Protein AF-A0A2A5B1I9-F1 (afdb_monomer)

Structure (mmCIF, N/CA/C/O backbone):
data_AF-A0A2A5B1I9-F1
#
_entry.id   AF-A0A2A5B1I9-F1
#
loop_
_atom_site.group_PDB
_atom_site.id
_atom_site.type_symbol
_atom_site.label_atom_id
_atom_site.label_alt_id
_atom_site.label_comp_id
_atom_site.label_asym_id
_atom_site.label_entity_id
_atom_site.label_seq_id
_atom_site.pdbx_PDB_ins_code
_atom_site.Cartn_x
_atom_site.Cartn_y
_atom_site.Cartn_z
_atom_site.occupancy
_atom_site.B_iso_or_equiv
_atom_site.auth_seq_id
_atom_site.auth_comp_id
_atom_site.auth_asym_id
_atom_site.auth_atom_id
_atom_site.pdbx_PDB_model_num
ATOM 1 N N . MET A 1 1 ? 32.051 -14.124 -44.747 1.00 55.25 1 MET A N 1
ATOM 2 C CA . MET A 1 1 ? 31.065 -13.116 -44.287 1.00 55.25 1 MET A CA 1
ATOM 3 C C . MET A 1 1 ? 29.812 -13.731 -43.650 1.00 55.25 1 MET A C 1
ATOM 5 O O . MET A 1 1 ? 29.457 -13.307 -42.563 1.00 55.25 1 MET A O 1
ATOM 9 N N . ARG A 1 2 ? 29.176 -14.764 -44.236 1.00 54.78 2 ARG A N 1
ATOM 10 C CA . ARG A 1 2 ? 27.992 -15.423 -43.625 1.00 54.78 2 ARG A CA 1
ATOM 11 C C . ARG A 1 2 ? 28.275 -16.226 -42.342 1.00 54.78 2 ARG A C 1
ATOM 13 O O . ARG A 1 2 ? 27.454 -16.227 -41.432 1.00 54.78 2 ARG A O 1
ATOM 20 N N . GLU A 1 3 ? 29.428 -16.887 -42.233 1.00 49.19 3 GLU A N 1
ATOM 21 C CA . GLU A 1 3 ? 29.790 -17.657 -41.026 1.00 49.19 3 GLU A CA 1
ATOM 22 C C . GLU A 1 3 ? 30.107 -16.777 -39.808 1.00 49.19 3 GLU A C 1
ATOM 24 O O . GLU A 1 3 ? 29.769 -17.137 -38.680 1.00 49.19 3 GLU A O 1
ATOM 29 N N . SER A 1 4 ? 30.715 -15.608 -40.027 1.00 53.75 4 SER A N 1
ATOM 30 C CA . SER A 1 4 ? 31.042 -14.655 -38.962 1.00 53.75 4 SER A CA 1
ATOM 31 C C . SER A 1 4 ? 29.785 -14.019 -38.362 1.00 53.75 4 SER A C 1
ATOM 33 O O . SER A 1 4 ? 29.688 -13.913 -37.143 1.00 53.75 4 SER A O 1
ATOM 35 N N . GLU A 1 5 ? 28.781 -13.689 -39.181 1.00 48.94 5 GLU A N 1
ATOM 36 C CA . GLU A 1 5 ? 27.476 -13.215 -38.690 1.00 48.94 5 GLU A CA 1
ATOM 37 C C . GLU A 1 5 ? 26.714 -14.296 -37.914 1.00 48.94 5 GLU A C 1
ATOM 39 O O . GLU A 1 5 ? 26.104 -14.014 -36.881 1.00 48.94 5 GLU A O 1
ATOM 44 N N . MET A 1 6 ? 26.759 -15.550 -38.376 1.00 49.41 6 MET A N 1
ATOM 45 C CA . MET A 1 6 ? 26.062 -16.657 -37.717 1.00 49.41 6 MET A CA 1
ATOM 46 C C . MET A 1 6 ? 26.686 -17.008 -36.356 1.00 49.41 6 MET A C 1
ATOM 48 O O . MET A 1 6 ? 25.960 -17.288 -35.400 1.00 49.41 6 MET A O 1
ATOM 52 N N . ARG A 1 7 ? 28.021 -16.945 -36.237 1.00 54.50 7 ARG A N 1
ATOM 53 C CA . ARG A 1 7 ? 28.730 -17.108 -34.955 1.00 54.50 7 ARG A CA 1
ATOM 54 C C . ARG A 1 7 ? 28.445 -15.958 -33.991 1.00 54.50 7 ARG A C 1
ATOM 56 O O . ARG A 1 7 ? 28.218 -16.216 -32.814 1.00 54.50 7 ARG A O 1
ATOM 63 N N . MET A 1 8 ? 28.385 -14.720 -34.485 1.00 50.00 8 MET A N 1
ATOM 64 C CA . MET A 1 8 ? 28.084 -13.545 -33.663 1.00 50.00 8 MET A CA 1
ATOM 65 C C . MET A 1 8 ? 26.658 -13.606 -33.091 1.00 50.00 8 MET A C 1
ATOM 67 O O . MET A 1 8 ? 26.477 -13.413 -31.894 1.00 50.00 8 MET A O 1
ATOM 71 N N . LYS A 1 9 ? 25.656 -14.001 -33.891 1.00 48.16 9 LYS A N 1
ATOM 72 C CA . LYS A 1 9 ? 24.271 -14.198 -33.414 1.00 48.16 9 LYS A CA 1
ATOM 73 C C . LYS A 1 9 ? 24.147 -15.306 -32.360 1.00 48.16 9 LYS A C 1
ATOM 75 O O . LYS A 1 9 ? 23.408 -15.140 -31.395 1.00 48.16 9 LYS A O 1
ATOM 80 N N . LYS A 1 10 ? 24.887 -16.414 -32.505 1.00 52.62 10 LYS A N 1
ATOM 81 C CA . LYS A 1 10 ? 24.927 -17.489 -31.494 1.00 52.62 10 LYS A CA 1
ATOM 82 C C . LYS A 1 10 ? 25.600 -17.038 -30.196 1.00 52.62 10 LYS A C 1
ATOM 84 O O . LYS A 1 10 ? 25.086 -17.341 -29.127 1.00 52.62 10 LYS A O 1
ATOM 89 N N . LEU A 1 11 ? 26.701 -16.289 -30.282 1.00 54.50 11 LEU A N 1
ATOM 90 C CA . LEU A 1 11 ? 27.389 -15.721 -29.118 1.00 54.50 11 LEU A CA 1
ATOM 91 C C . LEU A 1 11 ? 26.516 -14.704 -28.372 1.00 54.50 11 LEU A C 1
ATOM 93 O O . LEU A 1 11 ? 26.417 -14.788 -27.154 1.00 54.50 11 LEU A O 1
ATOM 97 N N . PHE A 1 12 ? 25.822 -13.814 -29.088 1.00 56.09 12 PHE A N 1
ATOM 98 C CA . PHE A 1 12 ? 24.845 -12.900 -28.485 1.00 56.09 12 PHE A CA 1
ATOM 99 C C . PHE A 1 12 ? 23.670 -13.644 -27.842 1.00 56.09 12 PHE A C 1
ATOM 101 O O . PHE A 1 12 ? 23.262 -13.290 -26.741 1.00 56.09 12 PHE A O 1
ATOM 108 N N . GLY A 1 13 ? 23.160 -14.700 -28.486 1.00 49.38 13 GLY A N 1
ATOM 109 C CA . GLY A 1 13 ? 22.107 -15.543 -27.917 1.00 49.38 13 GLY A CA 1
ATOM 110 C C . GLY A 1 13 ? 22.536 -16.237 -26.622 1.00 49.38 13 GLY A C 1
ATOM 111 O O . GLY A 1 13 ? 21.791 -16.229 -25.649 1.00 49.38 13 GLY A O 1
ATOM 112 N N . ILE A 1 14 ? 23.756 -16.780 -26.577 1.00 56.66 14 ILE A N 1
ATOM 113 C CA . ILE A 1 14 ? 24.313 -17.423 -25.377 1.00 56.66 14 ILE A CA 1
ATOM 114 C C . ILE A 1 14 ? 24.568 -16.390 -24.271 1.00 56.66 14 ILE A C 1
ATOM 116 O O . ILE A 1 14 ? 24.223 -16.644 -23.122 1.00 56.66 14 ILE A O 1
ATOM 120 N N . LEU A 1 15 ? 25.095 -15.207 -24.606 1.00 52.28 15 LEU A N 1
ATOM 121 C CA . LEU A 1 15 ? 25.325 -14.132 -23.638 1.00 52.28 15 LEU A CA 1
ATOM 122 C C . LEU A 1 15 ? 24.008 -13.633 -23.020 1.00 52.28 15 LEU A C 1
ATOM 124 O O . LEU A 1 15 ? 23.934 -13.482 -21.803 1.00 52.28 15 LEU A O 1
ATOM 128 N N . LEU A 1 16 ? 22.953 -13.445 -23.826 1.00 52.59 16 LEU A N 1
ATOM 129 C CA . LEU A 1 16 ? 21.620 -13.094 -23.322 1.00 52.59 16 LEU A CA 1
ATOM 130 C C . LEU A 1 16 ? 21.066 -14.182 -22.392 1.00 52.59 16 LEU A C 1
ATOM 132 O O . LEU A 1 16 ? 20.582 -13.864 -21.310 1.00 52.59 16 LEU A O 1
ATOM 136 N N . ILE A 1 17 ? 21.176 -15.459 -22.771 1.00 52.34 17 ILE A N 1
ATOM 137 C CA . ILE A 1 17 ? 20.730 -16.584 -21.933 1.00 52.34 17 ILE A CA 1
ATOM 138 C C . ILE A 1 17 ? 21.492 -16.605 -20.599 1.00 52.34 17 ILE A C 1
ATOM 140 O O . ILE A 1 17 ? 20.877 -16.811 -19.555 1.00 52.34 17 ILE A O 1
ATOM 144 N N . CYS A 1 18 ? 22.799 -16.325 -20.600 1.00 52.59 18 CYS A N 1
ATOM 145 C CA . CYS A 1 18 ? 23.602 -16.258 -19.380 1.00 52.59 18 CYS A CA 1
ATOM 146 C C . CYS A 1 18 ? 23.201 -15.087 -18.462 1.00 52.59 18 CYS A C 1
ATOM 148 O O . CYS A 1 18 ? 23.097 -15.285 -17.252 1.00 52.59 18 CYS A O 1
ATOM 150 N N . ILE A 1 19 ? 22.918 -13.900 -19.012 1.00 52.75 19 ILE A N 1
ATOM 151 C CA . ILE A 1 19 ? 22.505 -12.720 -18.227 1.00 52.75 19 ILE A CA 1
ATOM 152 C C . ILE A 1 19 ? 21.103 -12.913 -17.628 1.00 52.75 19 ILE A C 1
ATOM 154 O O . ILE A 1 19 ? 20.885 -12.599 -16.462 1.00 52.75 19 ILE A O 1
ATOM 158 N N . PHE A 1 20 ? 20.163 -13.499 -18.376 1.00 47.72 20 PHE A N 1
ATOM 159 C CA . PHE A 1 20 ? 18.841 -13.826 -17.830 1.00 47.72 20 PHE A CA 1
ATOM 160 C C . PHE A 1 20 ? 18.898 -14.978 -16.815 1.00 47.72 20 PHE A C 1
ATOM 162 O O . PHE A 1 20 ? 18.150 -14.973 -15.839 1.00 47.72 20 PHE A O 1
ATOM 169 N N . SER A 1 21 ? 19.806 -15.944 -16.986 1.00 49.72 21 SER A N 1
ATOM 170 C CA . SER A 1 21 ? 19.931 -17.078 -16.060 1.00 49.72 21 SER A CA 1
ATOM 171 C C . SER A 1 21 ? 20.433 -16.689 -14.665 1.00 49.72 21 SER A C 1
ATOM 173 O O . SER A 1 21 ? 20.005 -17.297 -13.687 1.00 49.72 21 SER A O 1
ATOM 175 N N . SER A 1 22 ? 21.282 -15.663 -14.537 1.00 51.50 22 SER A N 1
ATOM 176 C CA . SER A 1 22 ? 21.793 -15.212 -13.233 1.00 51.50 22 SER A CA 1
ATOM 177 C C . SER A 1 22 ? 20.746 -14.445 -12.416 1.00 51.50 22 SER A C 1
ATOM 179 O O . SER A 1 22 ? 20.682 -14.603 -11.195 1.00 51.50 22 SER A O 1
ATOM 181 N N . LEU A 1 23 ? 19.880 -13.675 -13.083 1.00 50.00 23 LEU A N 1
ATOM 182 C CA . LEU A 1 23 ? 18.723 -13.019 -12.462 1.00 50.00 23 LEU A CA 1
ATOM 183 C C . LEU A 1 23 ? 17.719 -14.049 -11.931 1.00 50.00 23 LEU A C 1
ATOM 185 O O . LEU A 1 23 ? 17.302 -13.966 -10.778 1.00 50.00 23 LEU A O 1
ATOM 189 N N . VAL A 1 24 ? 17.401 -15.074 -12.730 1.00 56.12 24 VAL A N 1
ATOM 190 C CA . VAL A 1 24 ? 16.499 -16.165 -12.320 1.00 56.12 24 VAL A CA 1
ATOM 191 C C . VAL A 1 24 ? 17.094 -16.985 -11.167 1.00 56.12 24 VAL A C 1
ATOM 193 O O . VAL A 1 24 ? 16.371 -17.361 -10.252 1.00 56.12 24 VAL A O 1
ATOM 196 N N . ALA A 1 25 ? 18.406 -17.245 -11.178 1.00 55.97 25 ALA A N 1
ATOM 197 C CA . ALA A 1 25 ? 19.067 -18.107 -10.193 1.00 55.97 25 ALA A CA 1
ATOM 198 C C . ALA A 1 25 ? 19.145 -17.517 -8.771 1.00 55.97 25 ALA A C 1
ATOM 200 O O . ALA A 1 25 ? 19.475 -18.242 -7.836 1.00 55.97 25 ALA A O 1
ATOM 201 N N . SER A 1 26 ? 18.869 -16.220 -8.599 1.00 59.41 26 SER A N 1
ATOM 202 C CA . SER A 1 26 ? 18.941 -15.527 -7.302 1.00 59.41 26 SER A CA 1
ATOM 203 C C . SER A 1 26 ? 17.599 -14.968 -6.814 1.00 59.41 26 SER A C 1
ATOM 205 O O . SER A 1 26 ? 17.563 -14.300 -5.776 1.00 59.41 26 SER A O 1
ATOM 207 N N . ALA A 1 27 ? 16.521 -15.240 -7.554 1.00 68.44 27 ALA A N 1
ATOM 208 C CA . ALA A 1 27 ? 15.165 -14.825 -7.231 1.00 68.44 27 ALA A CA 1
ATOM 209 C C . ALA A 1 27 ? 14.438 -15.913 -6.434 1.00 68.44 27 ALA A C 1
ATOM 211 O O . ALA A 1 27 ? 14.448 -17.082 -6.813 1.00 68.44 27 ALA A O 1
ATOM 212 N N . ASP A 1 28 ? 13.742 -15.511 -5.374 1.00 78.38 28 ASP A N 1
ATOM 213 C CA . ASP A 1 28 ? 12.910 -16.420 -4.583 1.00 78.38 28 ASP A CA 1
ATOM 214 C C . ASP A 1 28 ? 11.557 -16.668 -5.265 1.00 78.38 28 ASP A C 1
ATOM 216 O O . ASP A 1 28 ? 10.923 -17.703 -5.067 1.00 78.38 28 ASP A O 1
ATOM 220 N N . SER A 1 29 ? 11.088 -15.715 -6.079 1.00 83.88 29 SER A N 1
ATOM 221 C CA . SER A 1 29 ? 9.849 -15.853 -6.848 1.00 83.88 29 SER A CA 1
ATOM 222 C C . SER A 1 29 ? 9.780 -14.910 -8.055 1.00 83.88 29 SER A C 1
ATOM 224 O O . SER A 1 29 ? 10.609 -14.015 -8.231 1.00 83.88 29 SER A O 1
ATOM 226 N N . ILE A 1 30 ? 8.758 -15.109 -8.894 1.00 80.25 30 ILE A N 1
ATOM 227 C CA . ILE A 1 30 ? 8.428 -14.234 -10.025 1.00 80.25 30 ILE A CA 1
ATOM 228 C C . ILE A 1 30 ? 7.015 -13.684 -9.828 1.00 80.25 30 ILE A C 1
ATOM 230 O O . ILE A 1 30 ? 6.041 -14.447 -9.792 1.00 80.25 30 ILE A O 1
ATOM 234 N N . SER A 1 31 ? 6.882 -12.357 -9.787 1.00 79.25 31 SER A N 1
ATOM 235 C CA . SER A 1 31 ? 5.576 -11.695 -9.801 1.00 79.25 31 SER A CA 1
ATOM 236 C C . SER A 1 31 ? 5.417 -10.809 -11.028 1.00 79.25 31 SER A C 1
ATOM 238 O O . SER A 1 31 ? 6.118 -9.819 -11.207 1.00 79.25 31 SER A O 1
ATOM 240 N N . GLY A 1 32 ? 4.477 -11.162 -11.907 1.00 79.44 32 GLY A N 1
ATOM 241 C CA . GLY A 1 32 ? 4.265 -10.431 -13.153 1.00 79.44 32 GLY A CA 1
ATOM 242 C C . GLY A 1 32 ? 5.515 -10.476 -14.028 1.00 79.44 32 GLY A C 1
ATOM 243 O O . GLY A 1 32 ? 5.847 -11.536 -14.549 1.00 79.44 32 GLY A O 1
ATOM 244 N N . ARG A 1 33 ? 6.180 -9.326 -14.182 1.00 79.50 33 ARG A N 1
ATOM 245 C CA . ARG A 1 33 ? 7.431 -9.181 -14.945 1.00 79.50 33 ARG A CA 1
ATOM 246 C C . ARG A 1 33 ? 8.675 -9.020 -14.060 1.00 79.50 33 ARG A C 1
ATOM 248 O O . ARG A 1 33 ? 9.744 -8.749 -14.577 1.00 79.50 33 ARG A O 1
ATOM 255 N N . PHE A 1 34 ? 8.546 -9.170 -12.743 1.00 84.38 34 PHE A N 1
ATOM 256 C CA . PHE A 1 34 ? 9.638 -8.968 -11.793 1.00 84.38 34 PHE A CA 1
ATOM 257 C C . PHE A 1 34 ? 10.232 -10.284 -11.315 1.00 84.38 34 PHE A C 1
ATOM 259 O O . PHE A 1 34 ? 9.489 -11.212 -10.980 1.00 84.38 34 PHE A O 1
ATOM 266 N N . PHE A 1 35 ? 11.549 -10.297 -11.153 1.00 88.38 35 PHE A N 1
ATOM 267 C CA . PHE A 1 35 ? 12.214 -11.217 -10.241 1.00 88.38 35 PHE A CA 1
ATOM 268 C C . PHE A 1 35 ? 12.188 -10.615 -8.837 1.00 88.38 35 PHE A C 1
ATOM 270 O O . PHE A 1 35 ? 12.512 -9.439 -8.654 1.00 88.38 35 PHE A O 1
ATOM 277 N N . VAL A 1 36 ? 11.772 -11.410 -7.854 1.00 91.06 36 VAL A N 1
ATOM 278 C CA . VAL A 1 36 ? 11.580 -10.968 -6.472 1.00 91.06 36 VAL A CA 1
ATOM 279 C C . VAL A 1 36 ? 12.515 -11.750 -5.568 1.00 91.06 36 VAL A C 1
ATOM 281 O O . VAL A 1 36 ? 12.479 -12.981 -5.555 1.00 91.06 36 VAL A O 1
ATOM 284 N N . LYS A 1 37 ? 13.310 -11.030 -4.781 1.00 93.38 37 LYS A N 1
ATOM 285 C CA . LYS A 1 37 ? 14.150 -11.586 -3.723 1.00 93.38 37 LYS A CA 1
ATOM 286 C C . LYS A 1 37 ? 13.667 -11.084 -2.368 1.00 93.38 37 LYS A C 1
ATOM 288 O O . LYS A 1 37 ? 13.549 -9.881 -2.160 1.00 93.38 37 LYS A O 1
ATOM 293 N N . GLY A 1 38 ? 13.375 -11.996 -1.456 1.00 93.38 38 GLY A N 1
ATOM 294 C CA . GLY A 1 38 ? 12.968 -11.687 -0.098 1.00 93.38 38 GLY A CA 1
ATOM 295 C C . GLY A 1 38 ? 14.135 -11.154 0.724 1.00 93.38 38 GLY A C 1
ATOM 296 O O . GLY A 1 38 ? 15.258 -11.660 0.680 1.00 93.38 38 GLY A O 1
ATOM 297 N N . LYS A 1 39 ? 13.856 -10.110 1.496 1.00 95.06 39 LYS A N 1
ATOM 298 C CA . LYS A 1 39 ? 14.759 -9.527 2.486 1.00 95.06 39 LYS A CA 1
ATOM 299 C C . LYS A 1 39 ? 14.035 -9.373 3.810 1.00 95.06 39 LYS A C 1
ATOM 301 O O . LYS A 1 39 ? 12.806 -9.373 3.863 1.00 95.06 39 LYS A O 1
ATOM 306 N N . SER A 1 40 ? 14.811 -9.198 4.867 1.00 93.31 40 SER A N 1
ATOM 307 C CA . SER A 1 40 ? 14.315 -8.867 6.194 1.00 93.31 40 SER A CA 1
ATOM 308 C C . SER A 1 40 ? 15.137 -7.737 6.799 1.00 93.31 40 SER A C 1
ATOM 310 O O . SER A 1 40 ? 16.331 -7.615 6.523 1.00 93.31 40 SER A O 1
ATOM 312 N N . LEU A 1 41 ? 14.492 -6.911 7.614 1.00 91.31 41 LEU A N 1
ATOM 313 C CA . LEU A 1 41 ? 15.133 -5.897 8.438 1.00 91.31 41 LEU A CA 1
ATOM 314 C C . LEU A 1 41 ? 14.565 -5.999 9.852 1.00 91.31 41 LEU A C 1
ATOM 316 O O . LEU A 1 41 ? 13.347 -5.945 10.039 1.00 91.31 41 LEU A O 1
ATOM 320 N N . ASP A 1 42 ? 15.448 -6.141 10.832 1.00 89.12 42 ASP A N 1
ATOM 321 C CA . ASP A 1 42 ? 15.074 -6.023 12.236 1.00 89.12 42 ASP A CA 1
ATOM 322 C C . ASP A 1 42 ? 14.962 -4.545 12.597 1.00 89.12 42 ASP A C 1
ATOM 324 O O . ASP A 1 42 ? 15.808 -3.729 12.223 1.00 89.12 42 ASP A O 1
ATOM 328 N N . PHE A 1 43 ? 13.916 -4.189 13.332 1.00 83.50 43 PHE A N 1
ATOM 329 C CA . PHE A 1 43 ? 13.730 -2.844 13.849 1.00 83.50 43 PHE A CA 1
ATOM 330 C C . PHE A 1 43 ? 13.687 -2.868 15.373 1.00 83.50 43 PHE A C 1
ATOM 332 O O . PHE A 1 43 ? 13.073 -3.744 15.977 1.00 83.50 43 PHE A O 1
ATOM 339 N N . ASP A 1 44 ? 14.306 -1.860 15.982 1.00 81.88 44 ASP A N 1
ATOM 340 C CA . ASP A 1 44 ? 14.123 -1.479 17.382 1.00 81.88 44 ASP A CA 1
ATOM 341 C C . ASP A 1 44 ? 13.815 0.023 17.407 1.00 81.88 44 ASP A C 1
ATOM 343 O O . ASP A 1 44 ? 14.629 0.866 17.014 1.00 81.88 44 ASP A O 1
ATOM 347 N N . ARG A 1 45 ? 12.578 0.370 17.761 1.00 75.44 45 ARG A N 1
ATOM 348 C CA . ARG A 1 45 ? 12.029 1.721 17.640 1.00 75.44 45 ARG A CA 1
ATOM 349 C C . ARG A 1 45 ? 11.350 2.131 18.936 1.00 75.44 45 ARG A C 1
ATOM 351 O O . ARG A 1 45 ? 10.583 1.381 19.527 1.00 75.44 45 ARG A O 1
ATOM 358 N N . SER A 1 46 ? 11.597 3.364 19.361 1.00 70.50 46 SER A N 1
ATOM 359 C CA . SER A 1 46 ? 10.929 3.967 20.516 1.00 70.50 46 SER A CA 1
ATOM 360 C C . SER A 1 46 ? 9.922 5.008 20.047 1.00 70.50 46 SER A C 1
ATOM 362 O O . SER A 1 46 ? 10.305 6.040 19.496 1.00 70.50 46 SER A O 1
ATOM 364 N N . PHE A 1 47 ? 8.637 4.761 20.289 1.00 67.25 47 PHE A N 1
ATOM 365 C CA . PHE A 1 47 ? 7.566 5.681 19.921 1.00 67.25 47 PHE A CA 1
ATOM 366 C C . PHE A 1 47 ? 7.034 6.394 21.156 1.00 67.25 47 PHE A C 1
ATOM 368 O O . PHE A 1 47 ? 6.775 5.780 22.190 1.00 67.25 47 PHE A O 1
ATOM 375 N N . HIS A 1 48 ? 6.861 7.708 21.053 1.00 59.53 48 HIS A N 1
ATOM 376 C CA . HIS A 1 48 ? 6.287 8.500 22.131 1.00 59.53 48 HIS A CA 1
ATOM 377 C C . HIS A 1 48 ? 4.766 8.535 21.954 1.00 59.53 48 HIS A C 1
ATOM 379 O O . HIS A 1 48 ? 4.300 9.064 20.943 1.00 59.53 48 HIS A O 1
ATOM 385 N N . PRO A 1 49 ? 3.972 7.994 22.894 1.00 53.22 49 PRO A N 1
ATOM 386 C CA . PRO A 1 49 ? 2.525 8.087 22.794 1.00 53.22 49 PRO A CA 1
ATOM 387 C C . PRO A 1 49 ? 2.103 9.556 22.915 1.00 53.22 49 PRO A C 1
ATOM 389 O O . PRO A 1 49 ? 2.301 10.188 23.955 1.00 53.22 49 PRO A O 1
ATOM 392 N N . ILE A 1 50 ? 1.495 10.094 21.858 1.00 49.69 50 ILE A N 1
ATOM 393 C CA . ILE A 1 50 ? 0.775 11.366 21.917 1.00 49.69 50 ILE A CA 1
ATOM 394 C C . ILE A 1 50 ? -0.625 11.039 22.442 1.00 49.69 50 ILE A C 1
ATOM 396 O O . ILE A 1 50 ? -1.428 10.413 21.750 1.00 49.69 50 ILE A O 1
ATOM 400 N N . LYS A 1 51 ? -0.929 11.410 23.691 1.00 44.84 51 LYS A N 1
ATOM 401 C CA . LYS A 1 51 ? -2.308 11.348 24.192 1.00 44.84 51 LYS A CA 1
ATOM 402 C C . LYS A 1 51 ? -3.102 12.477 23.536 1.00 44.84 51 LYS A C 1
ATOM 404 O O . LYS A 1 51 ? -2.750 13.644 23.696 1.00 44.84 51 LYS A O 1
ATOM 409 N N . ALA A 1 52 ? -4.181 12.140 22.829 1.00 39.59 52 ALA A N 1
ATOM 410 C CA . ALA A 1 52 ? -5.121 13.135 22.320 1.00 39.59 52 ALA A CA 1
ATOM 411 C C . ALA A 1 52 ? -5.584 14.042 23.479 1.00 39.59 52 ALA A C 1
ATOM 413 O O . ALA A 1 52 ? -6.121 13.553 24.471 1.00 39.59 52 ALA A O 1
ATOM 414 N N . GLY A 1 53 ? -5.308 15.346 23.380 1.00 42.12 53 GLY A N 1
ATOM 415 C CA . GLY A 1 53 ? -5.700 16.345 24.382 1.00 42.12 53 GLY A CA 1
ATOM 416 C C . GLY A 1 53 ? -4.756 16.530 25.580 1.00 42.12 53 GLY A C 1
ATOM 417 O O . GLY A 1 53 ? -5.108 17.265 26.497 1.00 42.12 53 GLY A O 1
ATOM 418 N N . SER A 1 54 ? -3.565 15.915 25.608 1.00 39.72 54 SER A N 1
ATOM 419 C CA . SER A 1 54 ? -2.601 16.114 26.701 1.00 39.72 54 SER A CA 1
ATOM 420 C C . SER A 1 54 ? -1.171 16.301 26.190 1.00 39.72 54 SER A C 1
ATOM 422 O O . SER A 1 54 ? -0.584 15.389 25.617 1.00 39.72 54 SER A O 1
ATOM 424 N N . TYR A 1 55 ? -0.569 17.455 26.494 1.00 46.69 55 TYR A N 1
ATOM 425 C CA . TYR A 1 55 ? 0.858 17.749 26.280 1.00 46.69 55 TYR A CA 1
ATOM 426 C C . TYR A 1 55 ? 1.793 16.997 27.251 1.00 46.69 55 TYR A C 1
ATOM 428 O O . TYR A 1 55 ? 2.947 17.380 27.434 1.00 46.69 55 TYR A O 1
ATOM 436 N N . THR A 1 56 ? 1.324 15.929 27.903 1.00 44.72 56 THR A N 1
ATOM 437 C CA . THR A 1 56 ? 2.195 15.082 28.723 1.00 44.72 56 THR A CA 1
ATOM 438 C C . THR A 1 56 ? 2.801 13.988 27.847 1.00 44.72 56 THR A C 1
ATOM 440 O O . THR A 1 56 ? 2.104 13.096 27.363 1.00 44.72 56 THR A O 1
ATOM 443 N N . LYS A 1 57 ? 4.120 14.065 27.617 1.00 51.50 57 LYS A N 1
ATOM 444 C CA . LYS A 1 57 ? 4.890 12.983 26.986 1.00 51.50 57 LYS A CA 1
ATOM 445 C C . LYS A 1 57 ? 4.759 11.734 27.862 1.00 51.50 57 LYS A C 1
ATOM 447 O O . LYS A 1 57 ? 5.305 11.698 28.963 1.00 51.50 57 LYS A O 1
ATOM 452 N N . GLY A 1 58 ? 4.015 10.729 27.403 1.00 58.47 58 GLY A N 1
ATOM 453 C CA . GLY A 1 58 ? 4.018 9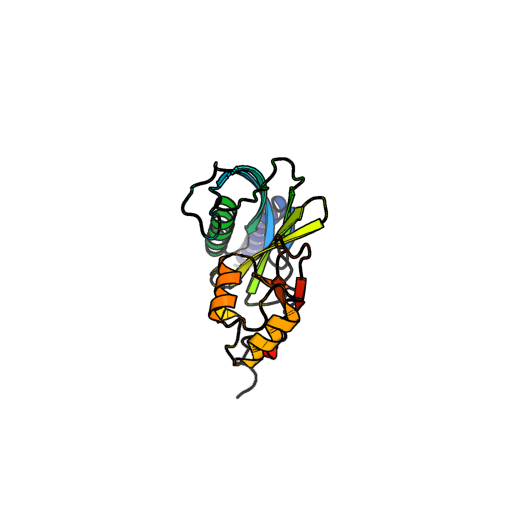.418 28.051 1.00 58.47 58 GLY A CA 1
ATOM 454 C C . GLY A 1 58 ? 5.382 8.736 27.902 1.00 58.47 58 GLY A C 1
ATOM 455 O O . GLY A 1 58 ? 6.190 9.125 27.055 1.00 58.47 58 GLY A O 1
ATOM 456 N N . LYS A 1 59 ? 5.642 7.712 28.725 1.00 61.28 59 LYS A N 1
ATOM 457 C CA . LYS A 1 59 ? 6.850 6.882 28.608 1.00 61.28 59 LYS A CA 1
ATOM 458 C C . LYS A 1 59 ? 6.919 6.305 27.182 1.00 61.28 59 LYS A C 1
ATOM 460 O O . LYS A 1 59 ? 5.897 5.797 26.717 1.00 61.28 59 LYS A O 1
ATOM 465 N N . PRO A 1 60 ? 8.064 6.403 26.482 1.00 63.81 60 PRO A N 1
ATOM 466 C CA . PRO A 1 60 ? 8.191 5.847 25.145 1.00 63.81 60 PRO A CA 1
ATOM 467 C C . PRO A 1 60 ? 7.968 4.335 25.182 1.00 63.81 60 PRO A C 1
ATOM 469 O O . PRO A 1 60 ? 8.541 3.634 26.018 1.00 63.81 60 PRO A O 1
ATOM 472 N N . THR A 1 61 ? 7.131 3.850 24.273 1.00 67.19 61 THR A N 1
ATOM 473 C CA . THR A 1 61 ? 6.932 2.424 24.033 1.00 67.19 61 THR A CA 1
ATOM 474 C C . THR A 1 61 ? 8.073 1.947 23.145 1.00 67.19 61 THR A C 1
ATOM 476 O O . THR A 1 61 ? 8.256 2.476 22.046 1.00 67.19 61 THR A O 1
ATOM 479 N N . LYS A 1 62 ? 8.865 0.988 23.634 1.00 70.38 62 LYS A N 1
ATOM 480 C CA . LYS A 1 62 ? 9.893 0.315 22.834 1.00 70.38 62 LYS A CA 1
ATOM 481 C C . LYS A 1 62 ? 9.246 -0.804 22.029 1.00 70.38 62 LYS A C 1
ATOM 483 O O . LYS A 1 62 ? 8.465 -1.578 22.572 1.00 70.38 62 LYS A O 1
ATOM 488 N N . CYS A 1 63 ? 9.572 -0.876 20.750 1.00 74.56 63 CYS A N 1
ATOM 489 C CA . CYS A 1 63 ? 8.957 -1.776 19.790 1.00 74.56 63 CYS A CA 1
ATOM 490 C C . CYS A 1 63 ? 10.072 -2.453 19.016 1.00 74.56 63 CYS A C 1
ATOM 492 O O . CYS A 1 63 ? 10.870 -1.775 18.373 1.00 74.56 63 CYS A O 1
ATOM 494 N N . HIS A 1 64 ? 10.112 -3.775 19.086 1.00 78.69 64 HIS A N 1
ATOM 495 C CA . HIS A 1 64 ? 11.058 -4.588 18.345 1.00 78.69 64 HIS A CA 1
ATOM 496 C C . HIS A 1 64 ? 10.300 -5.557 17.442 1.00 78.69 64 HIS A C 1
ATOM 498 O O . HIS A 1 64 ? 9.174 -5.951 17.750 1.00 78.69 64 HIS A O 1
ATOM 504 N N . GLY A 1 65 ? 10.907 -5.935 16.329 1.00 82.81 65 GLY A N 1
ATOM 505 C CA . GLY A 1 65 ? 10.348 -6.927 15.424 1.00 82.81 65 GLY A CA 1
ATOM 506 C C . GLY A 1 65 ? 11.145 -7.022 14.137 1.00 82.81 65 GLY A C 1
ATOM 507 O O . GLY A 1 65 ? 12.143 -6.328 13.957 1.00 82.81 65 GLY A O 1
ATOM 508 N N . THR A 1 66 ? 10.666 -7.864 13.232 1.00 87.25 66 THR A N 1
ATOM 509 C CA . THR A 1 66 ? 11.262 -8.050 11.912 1.00 87.25 66 THR A CA 1
ATOM 510 C C . THR A 1 66 ? 10.220 -7.729 10.856 1.00 87.25 66 THR A C 1
ATOM 512 O O . THR A 1 66 ? 9.094 -8.229 10.899 1.00 87.25 66 THR A O 1
ATOM 515 N N . ILE A 1 67 ? 10.595 -6.900 9.889 1.00 90.56 67 ILE A N 1
ATOM 516 C CA . ILE A 1 67 ? 9.815 -6.668 8.678 1.00 90.56 67 ILE A CA 1
ATOM 517 C C . ILE A 1 67 ? 10.478 -7.406 7.522 1.00 90.56 67 ILE A C 1
ATOM 519 O O . ILE A 1 67 ? 11.677 -7.276 7.286 1.00 90.56 67 ILE A O 1
ATOM 523 N N . VAL A 1 68 ? 9.682 -8.170 6.780 1.00 93.44 68 VAL A N 1
ATOM 524 C CA . VAL A 1 68 ? 10.093 -8.744 5.497 1.00 93.44 68 VAL A CA 1
ATOM 525 C C . VAL A 1 68 ? 9.663 -7.831 4.354 1.00 93.44 68 VAL A C 1
ATOM 527 O O . VAL A 1 68 ? 8.617 -7.187 4.426 1.00 93.44 68 VAL A O 1
ATOM 530 N N . TYR A 1 69 ? 10.457 -7.767 3.291 1.00 95.69 69 TYR A N 1
ATOM 531 C CA . TYR A 1 69 ? 10.176 -6.920 2.133 1.00 95.69 69 TYR A CA 1
ATOM 532 C C . TYR A 1 69 ? 10.801 -7.478 0.847 1.00 95.69 69 TYR A C 1
ATOM 534 O O . TYR A 1 69 ? 11.765 -8.244 0.920 1.00 95.69 69 TYR A O 1
ATOM 542 N N . PRO A 1 70 ? 10.273 -7.106 -0.333 1.00 96.25 70 PRO A N 1
ATOM 543 C CA . PRO A 1 70 ? 10.843 -7.526 -1.602 1.00 96.25 70 PRO A CA 1
ATOM 544 C C . PRO A 1 70 ? 11.957 -6.585 -2.071 1.00 96.25 70 PRO A C 1
ATOM 546 O O . PRO A 1 70 ? 11.800 -5.367 -2.080 1.00 96.25 70 PRO A O 1
ATOM 549 N N . GLU A 1 71 ? 13.044 -7.163 -2.566 1.00 96.00 71 GLU A N 1
ATOM 550 C CA . GLU A 1 71 ? 13.962 -6.528 -3.508 1.00 96.00 71 GLU A CA 1
ATOM 551 C C . GLU A 1 71 ? 13.557 -6.961 -4.927 1.00 96.00 71 GLU A C 1
ATOM 553 O O . GLU A 1 71 ? 13.483 -8.156 -5.232 1.00 96.00 71 GLU A O 1
ATOM 558 N N . LEU A 1 72 ? 13.238 -5.991 -5.784 1.00 93.88 72 LEU A N 1
ATOM 559 C CA . LEU A 1 72 ? 12.741 -6.218 -7.140 1.00 93.88 72 LEU A CA 1
ATOM 560 C C . LEU A 1 72 ? 13.862 -6.058 -8.167 1.00 93.88 72 LEU A C 1
ATOM 562 O O . LEU A 1 72 ? 14.687 -5.155 -8.063 1.00 93.88 72 LEU A O 1
ATOM 566 N N . SER A 1 73 ? 13.866 -6.885 -9.207 1.00 90.19 73 SER A N 1
ATOM 567 C CA . SER A 1 73 ? 14.789 -6.720 -10.335 1.00 90.19 73 SER A CA 1
ATOM 568 C C . SER A 1 73 ? 14.132 -7.018 -11.684 1.00 90.19 73 SER A C 1
ATOM 570 O O . SER A 1 73 ? 13.163 -7.779 -11.780 1.00 90.19 73 SER A O 1
ATOM 572 N N . HIS A 1 74 ? 14.660 -6.360 -12.717 1.00 85.75 74 HIS A N 1
ATOM 573 C CA . HIS A 1 74 ? 14.290 -6.458 -14.130 1.00 85.75 74 HIS A CA 1
ATOM 574 C C . HIS A 1 74 ? 15.468 -5.937 -14.978 1.00 85.75 74 HIS A C 1
ATOM 576 O O . HIS A 1 74 ? 16.419 -5.374 -14.440 1.00 85.75 74 HIS A O 1
ATOM 582 N N . ASP A 1 75 ? 15.368 -6.068 -16.299 1.00 82.94 75 ASP A N 1
ATOM 583 C CA . ASP A 1 75 ? 16.305 -5.560 -17.311 1.00 82.94 75 ASP A CA 1
ATOM 584 C C . ASP A 1 75 ? 16.745 -4.092 -17.126 1.00 82.94 75 ASP A C 1
ATOM 586 O O . ASP A 1 75 ? 17.884 -3.759 -17.448 1.00 82.94 75 ASP A O 1
ATOM 590 N N . ASP A 1 76 ? 15.886 -3.208 -16.598 1.00 85.31 76 ASP A N 1
ATOM 591 C CA . ASP A 1 76 ? 16.255 -1.815 -16.305 1.00 85.31 76 ASP A CA 1
ATOM 592 C C . ASP A 1 76 ? 16.797 -1.674 -14.874 1.00 85.31 76 ASP A C 1
ATOM 594 O O . ASP A 1 76 ? 16.075 -1.372 -13.923 1.00 85.31 76 ASP A O 1
ATOM 598 N N . ALA A 1 77 ? 18.100 -1.888 -14.703 1.00 85.12 77 ALA A N 1
ATOM 599 C CA . ALA A 1 77 ? 18.729 -1.827 -13.385 1.00 85.12 77 ALA A CA 1
ATOM 600 C C . ALA A 1 77 ? 18.600 -0.447 -12.699 1.00 85.12 77 ALA A C 1
ATOM 602 O O . ALA A 1 77 ? 18.498 -0.379 -11.472 1.00 85.12 77 ALA A O 1
ATOM 603 N N . GLY A 1 78 ? 18.587 0.652 -13.465 1.00 87.19 78 GLY A N 1
ATOM 604 C CA . GLY A 1 78 ? 18.539 2.014 -12.920 1.00 87.19 78 GLY A CA 1
ATOM 605 C C . GLY A 1 78 ? 17.168 2.362 -12.339 1.00 87.19 78 GLY A C 1
ATOM 606 O O . GLY A 1 78 ? 17.063 2.868 -11.215 1.00 87.19 78 GLY A O 1
ATOM 607 N N . LEU A 1 79 ? 16.111 2.018 -13.073 1.00 89.94 79 LEU A N 1
ATOM 608 C CA . LEU A 1 79 ? 14.730 2.134 -12.613 1.00 89.94 79 LEU A CA 1
ATOM 609 C C . LEU A 1 79 ? 14.508 1.330 -11.323 1.00 89.94 79 LEU A C 1
ATOM 611 O O . LEU A 1 79 ? 13.964 1.841 -10.341 1.00 89.94 79 LEU A O 1
ATOM 615 N N . PHE A 1 80 ? 14.981 0.084 -11.293 1.00 90.75 80 PHE A N 1
ATOM 616 C CA . PHE A 1 80 ? 14.757 -0.807 -10.157 1.00 90.75 80 PHE A CA 1
ATOM 617 C C . PHE A 1 80 ? 15.604 -0.461 -8.933 1.00 90.75 80 PHE A C 1
ATOM 619 O O . PHE A 1 80 ? 15.131 -0.634 -7.813 1.00 90.75 80 PHE A O 1
ATOM 626 N N . MET A 1 81 ? 16.783 0.144 -9.108 1.00 91.69 81 MET A N 1
ATOM 627 C CA . MET A 1 81 ? 17.496 0.790 -8.002 1.00 91.69 81 MET A CA 1
ATOM 628 C C . MET A 1 81 ? 16.647 1.878 -7.331 1.00 91.69 81 MET A C 1
ATOM 630 O O . MET A 1 81 ? 16.615 1.964 -6.104 1.00 91.69 81 MET A O 1
ATOM 634 N N . THR A 1 82 ? 15.942 2.696 -8.117 1.00 93.00 82 THR A N 1
ATOM 635 C CA . THR A 1 82 ? 15.073 3.760 -7.588 1.00 93.00 82 THR A CA 1
ATOM 636 C C . THR A 1 82 ? 13.872 3.182 -6.843 1.00 93.00 82 THR A C 1
ATOM 638 O O . THR A 1 82 ? 13.571 3.617 -5.732 1.00 93.00 82 THR A O 1
ATOM 641 N N . ILE A 1 83 ? 13.212 2.175 -7.420 1.00 95.69 83 ILE A N 1
ATOM 642 C CA . ILE A 1 83 ? 12.075 1.484 -6.793 1.00 95.69 83 ILE A CA 1
ATOM 643 C C . ILE A 1 83 ? 12.507 0.827 -5.476 1.00 95.69 83 ILE A C 1
ATOM 645 O O . ILE A 1 83 ? 11.881 1.059 -4.443 1.00 95.69 83 ILE A O 1
ATOM 649 N N . ASN A 1 84 ? 13.603 0.064 -5.487 1.00 96.81 84 ASN A N 1
ATOM 650 C CA . ASN A 1 84 ? 14.097 -0.631 -4.299 1.00 96.81 84 ASN A CA 1
ATOM 651 C C . ASN A 1 84 ? 14.534 0.331 -3.200 1.00 96.81 84 ASN A C 1
ATOM 653 O O . ASN A 1 84 ? 14.302 0.039 -2.032 1.00 96.81 84 ASN A O 1
ATOM 657 N N . ARG A 1 85 ? 15.103 1.495 -3.548 1.00 95.88 85 ARG A N 1
ATOM 658 C CA . ARG A 1 85 ? 15.393 2.540 -2.559 1.00 95.88 85 ARG A CA 1
ATOM 659 C C . ARG A 1 85 ? 14.118 3.004 -1.863 1.00 95.88 85 ARG A C 1
ATOM 661 O O . ARG A 1 85 ? 14.084 3.018 -0.646 1.00 95.88 85 ARG A O 1
ATOM 668 N N . LYS A 1 86 ? 13.046 3.291 -2.607 1.00 97.00 86 LYS A N 1
ATOM 669 C CA . LYS A 1 86 ? 11.766 3.723 -2.016 1.00 97.00 86 LYS A CA 1
ATOM 670 C C . LYS A 1 86 ? 11.109 2.638 -1.161 1.00 97.00 86 LYS A C 1
ATOM 672 O O . LYS A 1 86 ? 10.502 2.948 -0.140 1.00 97.00 86 LYS A O 1
ATOM 677 N N . ILE A 1 87 ? 11.233 1.371 -1.565 1.00 97.19 87 ILE A N 1
ATOM 678 C CA . ILE A 1 87 ? 10.813 0.231 -0.738 1.00 97.19 87 ILE A CA 1
ATOM 679 C C . ILE A 1 87 ? 11.624 0.208 0.561 1.00 97.19 87 ILE A C 1
ATOM 681 O O . ILE A 1 87 ? 11.043 0.115 1.637 1.00 97.19 87 ILE A O 1
ATOM 685 N N . TYR A 1 88 ? 12.947 0.326 0.468 1.00 95.75 88 TYR A N 1
ATOM 686 C CA . TYR A 1 88 ? 13.834 0.328 1.625 1.00 95.75 88 TYR A CA 1
ATOM 687 C C . TYR A 1 88 ? 13.555 1.512 2.565 1.00 95.75 88 TYR A C 1
ATOM 689 O O . TYR A 1 88 ? 13.396 1.292 3.760 1.00 95.75 88 TYR A O 1
ATOM 697 N N . ASP A 1 89 ? 13.366 2.725 2.040 1.00 94.38 89 ASP A N 1
ATOM 698 C CA . ASP A 1 89 ? 13.025 3.920 2.825 1.00 94.38 89 ASP A CA 1
ATOM 699 C C . ASP A 1 89 ? 11.725 3.713 3.629 1.00 94.38 89 ASP A C 1
ATOM 701 O O . ASP A 1 89 ? 11.644 4.062 4.809 1.00 94.38 89 ASP A 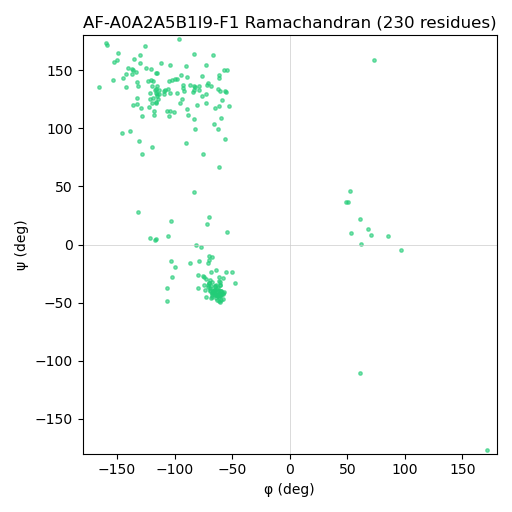O 1
ATOM 705 N N . PHE A 1 90 ? 10.703 3.095 3.018 1.00 92.56 90 PHE A N 1
ATOM 706 C CA . PHE A 1 90 ? 9.462 2.732 3.712 1.00 92.56 90 PHE A CA 1
ATOM 707 C C . PHE A 1 90 ? 9.699 1.697 4.821 1.00 92.56 90 PHE A C 1
ATOM 709 O O . PHE A 1 90 ? 9.142 1.813 5.915 1.00 92.56 90 PHE A O 1
ATOM 716 N N . VAL A 1 91 ? 10.519 0.685 4.538 1.00 92.19 91 VAL A N 1
ATOM 717 C CA . VAL A 1 91 ? 10.861 -0.390 5.475 1.00 92.19 91 VAL A CA 1
ATOM 718 C C . VAL A 1 91 ? 11.660 0.148 6.661 1.00 92.19 91 VAL A C 1
ATOM 720 O O . VAL A 1 91 ? 11.398 -0.252 7.793 1.00 92.19 91 VAL A O 1
ATOM 723 N N . GLU A 1 92 ? 12.576 1.094 6.445 1.00 89.62 92 GLU A N 1
ATOM 724 C CA . GLU A 1 92 ? 13.350 1.705 7.524 1.00 89.62 92 GLU A CA 1
ATOM 725 C C . GLU A 1 92 ? 12.450 2.432 8.518 1.00 89.62 92 GLU A C 1
ATOM 727 O O . GLU A 1 92 ? 12.630 2.293 9.728 1.00 89.62 92 GLU A O 1
ATOM 732 N N . ILE A 1 93 ? 11.452 3.180 8.047 1.00 85.25 93 ILE A N 1
ATOM 733 C CA . ILE A 1 93 ? 10.515 3.882 8.937 1.00 85.25 93 ILE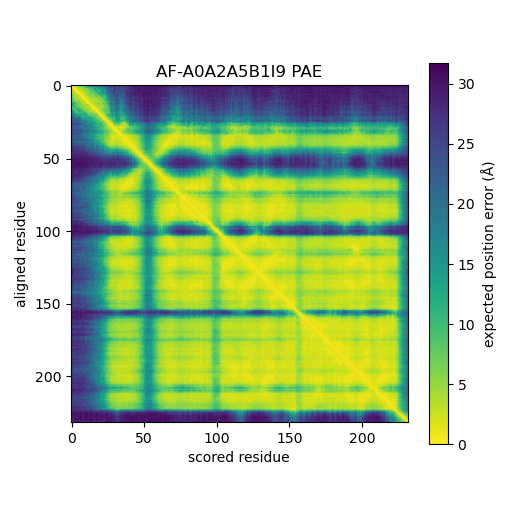 A CA 1
ATOM 734 C C . ILE A 1 93 ? 9.392 2.980 9.460 1.00 85.25 93 ILE A C 1
ATOM 736 O O . ILE A 1 93 ? 8.526 3.440 10.211 1.00 85.25 93 ILE A O 1
ATOM 740 N N . TYR A 1 94 ? 9.370 1.708 9.065 1.00 83.75 94 TYR A N 1
ATOM 741 C CA . TYR A 1 94 ? 8.347 0.784 9.506 1.00 83.75 94 TYR A CA 1
ATOM 742 C C . TYR A 1 94 ? 8.497 0.487 10.997 1.00 83.75 94 TYR A C 1
ATOM 744 O O . TYR A 1 94 ? 9.583 0.248 11.523 1.00 83.75 94 TYR A O 1
ATOM 752 N N . GLY A 1 95 ? 7.370 0.489 11.695 1.00 73.88 95 GLY A N 1
ATOM 753 C CA . GLY A 1 95 ? 7.309 0.088 13.085 1.00 73.88 95 GLY A CA 1
ATOM 754 C C . GLY A 1 95 ? 5.868 -0.141 13.491 1.00 73.88 95 GLY A C 1
ATOM 755 O O . GLY A 1 95 ? 4.974 0.637 13.149 1.00 73.88 95 GLY A O 1
ATOM 756 N N . ILE A 1 96 ? 5.647 -1.234 14.211 1.00 72.00 96 ILE A N 1
ATOM 757 C CA . ILE A 1 96 ? 4.360 -1.561 14.811 1.00 72.00 96 ILE A CA 1
ATOM 758 C C . ILE A 1 96 ? 4.591 -1.684 16.304 1.00 72.00 96 ILE A C 1
ATOM 760 O O . ILE A 1 96 ? 5.447 -2.440 16.754 1.00 72.00 96 ILE A O 1
ATOM 764 N N . CYS A 1 97 ? 3.818 -0.915 17.057 1.00 64.31 97 CYS A N 1
ATOM 765 C CA . CYS A 1 97 ? 3.878 -0.900 18.502 1.00 64.31 97 CYS A CA 1
ATOM 766 C C . CYS A 1 97 ? 2.586 -1.400 19.089 1.00 64.31 97 CYS A C 1
ATOM 768 O O . CYS A 1 97 ? 1.498 -0.968 18.706 1.00 64.31 97 CYS A O 1
ATOM 770 N N . ASN A 1 98 ? 2.734 -2.230 20.102 1.00 58.22 98 ASN A N 1
ATOM 771 C CA . ASN A 1 98 ? 1.659 -2.583 20.990 1.00 58.22 98 ASN A CA 1
ATOM 772 C C . ASN A 1 98 ? 1.749 -1.715 22.250 1.00 58.22 98 ASN A C 1
ATOM 774 O O . ASN A 1 98 ? 2.846 -1.438 22.728 1.00 58.22 98 ASN A O 1
ATOM 778 N N . LYS A 1 99 ? 0.607 -1.291 22.806 1.00 47.84 99 LYS A N 1
ATOM 779 C CA . LYS A 1 99 ? 0.586 -0.626 24.123 1.00 47.84 99 LYS A CA 1
ATOM 780 C C . LYS A 1 99 ? 1.042 -1.555 25.255 1.00 47.84 99 LYS A C 1
ATOM 782 O O . LYS A 1 99 ? 1.530 -1.051 26.260 1.00 47.84 99 LYS A O 1
ATOM 787 N N . ASP A 1 100 ? 0.950 -2.866 25.043 1.00 48.53 100 ASP A N 1
ATOM 788 C CA . ASP A 1 100 ? 1.253 -3.904 26.021 1.00 48.53 100 ASP A CA 1
ATOM 789 C C . ASP A 1 100 ? 2.217 -4.904 25.360 1.00 48.53 100 ASP A C 1
ATOM 791 O O . ASP A 1 100 ? 1.876 -5.492 24.334 1.00 48.53 100 ASP A O 1
ATOM 795 N N . GLU A 1 101 ? 3.432 -5.034 25.900 1.00 48.38 101 GLU A N 1
ATOM 796 C CA . GLU A 1 101 ? 4.662 -5.655 25.349 1.00 48.38 101 GLU A CA 1
ATOM 797 C C . GLU A 1 101 ? 4.564 -7.122 24.840 1.00 48.38 101 GLU A C 1
ATOM 799 O O . GLU A 1 101 ? 5.583 -7.734 24.536 1.00 48.38 101 GLU A O 1
ATOM 804 N N . GLN A 1 102 ? 3.369 -7.702 24.702 1.00 48.50 102 GLN A N 1
ATOM 805 C CA . GLN A 1 102 ? 3.123 -9.069 24.228 1.00 48.50 102 GLN A CA 1
ATOM 806 C C . GLN A 1 102 ? 2.097 -9.111 23.085 1.00 48.50 102 GLN A C 1
ATOM 808 O O . GLN A 1 102 ? 0.938 -9.463 23.280 1.00 48.50 102 GLN A O 1
ATOM 813 N N . SER A 1 103 ? 2.510 -8.774 21.866 1.00 57.53 103 SER A N 1
ATOM 814 C CA . SER A 1 103 ? 1.747 -9.119 20.651 1.00 57.53 103 SER A CA 1
ATOM 815 C C . SER A 1 103 ? 2.543 -10.058 19.778 1.00 57.53 103 SER A C 1
ATOM 817 O O . SER A 1 103 ? 3.656 -9.720 19.373 1.00 57.53 103 SER A O 1
ATOM 819 N N . ASN A 1 104 ? 1.896 -11.145 19.373 1.00 73.88 104 ASN A N 1
ATOM 820 C CA . ASN A 1 104 ? 2.324 -11.970 18.257 1.00 73.88 104 ASN A CA 1
ATOM 821 C C . ASN A 1 104 ? 1.982 -11.236 16.953 1.00 73.88 104 ASN A C 1
ATOM 823 O O . ASN A 1 104 ? 0.963 -11.514 16.314 1.00 73.88 104 ASN A O 1
ATOM 827 N N . PHE A 1 105 ? 2.790 -10.238 16.587 1.00 81.38 105 PHE A N 1
ATOM 828 C CA . PHE A 1 105 ? 2.712 -9.666 15.248 1.00 81.38 105 PHE A CA 1
ATOM 829 C C . PHE A 1 105 ? 3.524 -10.511 14.276 1.00 81.38 105 PHE A C 1
ATOM 831 O O . PHE A 1 105 ? 4.665 -10.876 14.553 1.00 81.38 105 PHE A O 1
ATOM 838 N N . SER A 1 106 ? 2.955 -10.761 13.104 1.00 88.19 106 SER A N 1
ATOM 839 C CA . SER A 1 106 ? 3.708 -11.220 11.943 1.00 88.19 106 SER A CA 1
ATOM 840 C C . SER A 1 106 ? 3.484 -10.259 10.788 1.00 88.19 106 SER A C 1
ATOM 842 O O . SER A 1 106 ? 2.384 -9.743 10.584 1.00 88.19 106 SER A O 1
ATOM 844 N N . VAL A 1 107 ? 4.552 -9.993 10.045 1.00 91.38 107 VAL A N 1
ATOM 845 C CA . VAL A 1 107 ? 4.510 -9.177 8.835 1.00 91.38 107 VAL A CA 1
ATOM 846 C C . VAL A 1 107 ? 4.912 -10.072 7.677 1.00 91.38 107 VAL A C 1
ATOM 848 O O . VAL A 1 107 ? 5.885 -10.814 7.764 1.00 91.38 107 VAL A O 1
ATOM 851 N N . SER A 1 108 ? 4.146 -10.010 6.598 1.00 94.38 108 SER A N 1
ATOM 852 C CA . SER A 1 108 ? 4.463 -10.644 5.318 1.00 94.38 108 SER A CA 1
ATOM 853 C C . SER A 1 108 ? 4.310 -9.613 4.211 1.00 94.38 108 SER A C 1
ATOM 855 O O . SER A 1 108 ? 3.574 -8.643 4.390 1.00 94.38 108 SER A O 1
ATOM 857 N N . TYR A 1 109 ? 4.988 -9.802 3.082 1.00 95.81 109 TYR A N 1
ATOM 858 C CA . TYR A 1 109 ? 4.805 -8.942 1.918 1.00 95.81 109 TYR A CA 1
ATOM 859 C C . TYR A 1 109 ? 4.138 -9.697 0.768 1.00 95.81 109 TYR A C 1
ATOM 861 O O . TYR A 1 109 ? 4.230 -10.921 0.680 1.00 95.81 109 TYR A O 1
ATOM 869 N N . ASP A 1 110 ? 3.493 -8.954 -0.126 1.00 95.62 110 ASP A N 1
ATOM 870 C CA . ASP A 1 110 ? 3.050 -9.445 -1.432 1.00 95.62 110 ASP A CA 1
ATOM 871 C C . ASP A 1 110 ? 3.364 -8.398 -2.504 1.00 95.62 110 ASP A C 1
ATOM 873 O O . ASP A 1 110 ? 3.383 -7.194 -2.250 1.00 95.62 110 ASP A O 1
ATOM 877 N N . VAL A 1 111 ? 3.603 -8.862 -3.722 1.00 95.31 111 VAL A N 1
ATOM 878 C CA . VAL A 1 111 ? 3.686 -8.020 -4.915 1.00 95.31 111 VAL A CA 1
ATOM 879 C C . VAL A 1 111 ? 2.585 -8.527 -5.835 1.00 95.31 111 VAL A C 1
ATOM 881 O O . VAL A 1 111 ? 2.848 -9.397 -6.670 1.00 95.31 111 VAL A O 1
ATOM 884 N N . PRO A 1 112 ? 1.329 -8.079 -5.672 1.00 94.06 112 PRO A N 1
ATOM 885 C CA . PRO A 1 112 ? 0.219 -8.628 -6.429 1.00 94.06 112 PRO A CA 1
ATOM 886 C C . PRO A 1 112 ? 0.417 -8.403 -7.928 1.00 94.06 112 PRO A C 1
ATOM 888 O O . PRO A 1 112 ? 0.870 -7.353 -8.391 1.00 94.06 112 PRO A O 1
ATOM 891 N N . ARG A 1 113 ? 0.007 -9.388 -8.732 1.00 91.06 113 ARG A N 1
ATOM 892 C CA . ARG A 1 113 ? -0.006 -9.235 -10.191 1.00 91.06 113 ARG A CA 1
ATOM 893 C C . ARG A 1 113 ? -1.029 -8.169 -10.577 1.00 91.06 113 ARG A C 1
ATOM 895 O O . ARG A 1 113 ? -2.229 -8.437 -10.623 1.00 91.06 113 ARG A O 1
ATOM 902 N N . SER A 1 114 ? -0.554 -6.974 -10.915 1.00 87.38 114 SER A N 1
ATOM 903 C CA . SER A 1 114 ? -1.437 -5.869 -11.292 1.00 87.38 114 SER A CA 1
ATOM 904 C C . SER A 1 114 ? -2.128 -6.097 -12.633 1.00 87.38 114 SER A C 1
ATOM 906 O O . SER A 1 114 ? -3.222 -5.595 -12.827 1.00 87.38 114 SER A O 1
ATOM 908 N N . ARG A 1 115 ? -1.511 -6.818 -13.587 1.00 86.56 115 ARG A N 1
ATOM 909 C CA . ARG A 1 115 ? -1.959 -6.932 -15.000 1.00 86.56 115 ARG A CA 1
ATOM 910 C C . ARG A 1 115 ? -2.176 -5.577 -15.708 1.00 86.56 115 ARG A C 1
ATOM 912 O O . ARG A 1 115 ? -2.715 -5.549 -16.820 1.00 86.56 115 ARG A O 1
ATOM 919 N N . SER A 1 116 ? -1.757 -4.482 -15.079 1.00 85.00 116 SER A N 1
ATOM 920 C CA . SER A 1 116 ? -1.701 -3.137 -15.636 1.00 85.00 116 SER A CA 1
ATOM 921 C C . SER A 1 116 ? -0.340 -2.938 -16.296 1.00 85.00 116 SER A C 1
ATOM 923 O O . SER A 1 116 ? 0.674 -3.449 -15.817 1.00 85.00 116 SER A O 1
ATOM 925 N N . LYS A 1 117 ? -0.312 -2.199 -17.407 1.00 84.88 117 LYS A N 1
ATOM 926 C CA . LYS A 1 117 ? 0.949 -1.800 -18.047 1.00 84.88 117 LYS A CA 1
ATOM 927 C C . LYS A 1 117 ? 1.646 -0.679 -17.275 1.00 84.88 117 LYS A C 1
ATOM 929 O O . LYS A 1 117 ? 2.871 -0.606 -17.293 1.00 84.88 117 LYS A O 1
ATOM 934 N N . ASN A 1 118 ? 0.861 0.124 -16.560 1.00 88.75 118 ASN A N 1
ATOM 935 C CA . ASN A 1 118 ? 1.302 1.411 -16.041 1.00 88.75 118 ASN A CA 1
ATOM 936 C C . ASN A 1 118 ? 1.639 1.349 -14.558 1.00 88.75 118 ASN A C 1
ATOM 938 O O . ASN A 1 118 ? 2.467 2.125 -14.105 1.00 88.75 118 ASN A O 1
ATOM 942 N N . PHE A 1 119 ? 1.006 0.447 -13.802 1.00 92.62 119 PHE A N 1
ATOM 943 C CA . PHE A 1 119 ? 1.048 0.492 -12.341 1.00 92.62 119 PHE A CA 1
ATOM 944 C C . PHE A 1 119 ? 1.253 -0.883 -11.715 1.00 92.62 119 PHE A C 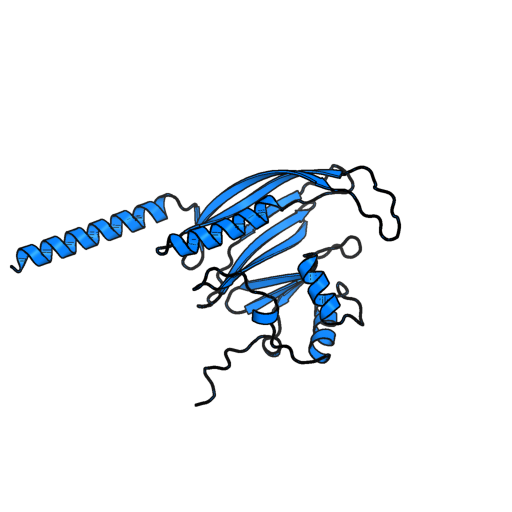1
ATOM 946 O O . PHE A 1 119 ? 0.820 -1.903 -12.264 1.00 92.62 119 PHE A O 1
ATOM 953 N N . PHE A 1 120 ? 1.877 -0.908 -10.544 1.00 95.00 120 PHE A N 1
ATOM 954 C CA . PHE A 1 120 ? 1.942 -2.074 -9.666 1.00 95.00 120 PHE A CA 1
ATOM 955 C C . PHE A 1 120 ? 2.006 -1.640 -8.200 1.00 95.00 120 PHE A C 1
ATOM 957 O O . PHE A 1 120 ? 2.299 -0.480 -7.909 1.00 95.00 120 PHE A O 1
ATOM 964 N N . SER A 1 121 ? 1.752 -2.582 -7.293 1.00 97.06 121 SER A N 1
ATOM 965 C CA . SER A 1 121 ? 1.811 -2.340 -5.852 1.00 97.06 121 SER A CA 1
ATOM 966 C C . SER A 1 121 ? 2.755 -3.316 -5.163 1.00 97.06 121 SER A C 1
ATOM 968 O O . SER A 1 121 ? 2.919 -4.453 -5.608 1.00 97.06 121 SER A O 1
ATOM 970 N N . VAL A 1 122 ? 3.328 -2.869 -4.052 1.00 97.62 122 VAL A N 1
ATOM 971 C CA . VAL A 1 122 ? 3.978 -3.708 -3.042 1.00 97.62 122 VAL A CA 1
ATOM 972 C C . VAL A 1 122 ? 3.176 -3.570 -1.758 1.00 97.62 122 VAL A C 1
ATOM 974 O O . VAL A 1 122 ? 2.869 -2.450 -1.355 1.00 97.62 122 VAL A O 1
ATOM 977 N N . LEU A 1 123 ? 2.812 -4.694 -1.148 1.00 97.50 123 LEU A N 1
ATOM 978 C CA . LEU A 1 123 ? 1.959 -4.765 0.032 1.00 97.50 123 LEU A CA 1
ATOM 979 C C . LEU A 1 123 ? 2.720 -5.332 1.219 1.00 97.50 123 LEU A C 1
ATOM 981 O O . LEU A 1 123 ? 3.516 -6.252 1.051 1.00 97.50 123 LEU A O 1
ATOM 985 N N . TRP A 1 124 ? 2.379 -4.866 2.416 1.00 96.81 124 TRP A N 1
ATOM 986 C CA . TRP A 1 124 ? 2.751 -5.485 3.683 1.00 96.81 124 TRP A CA 1
ATOM 987 C C . TRP A 1 124 ? 1.493 -5.815 4.469 1.00 96.81 124 TRP A C 1
ATOM 989 O O . TRP A 1 124 ? 0.729 -4.923 4.824 1.00 96.81 124 TRP A O 1
ATOM 999 N N . MET A 1 125 ? 1.281 -7.096 4.750 1.00 95.56 125 MET A N 1
ATOM 1000 C CA . MET A 1 125 ? 0.169 -7.587 5.555 1.00 95.56 125 MET A CA 1
ATOM 1001 C C . MET A 1 125 ? 0.672 -7.864 6.964 1.00 95.56 125 MET A C 1
ATOM 1003 O O . MET A 1 125 ? 1.479 -8.771 7.187 1.00 95.56 125 MET A O 1
ATOM 1007 N N . THR A 1 126 ? 0.169 -7.090 7.914 1.00 92.25 126 THR A N 1
ATOM 1008 C CA . THR A 1 126 ? 0.383 -7.302 9.339 1.00 92.25 126 THR A CA 1
ATOM 1009 C C . THR A 1 126 ? -0.755 -8.131 9.898 1.00 92.25 126 THR A C 1
ATOM 1011 O O . THR A 1 126 ? -1.921 -7.731 9.823 1.00 92.25 126 THR A O 1
ATOM 1014 N N . LYS A 1 127 ? -0.415 -9.240 10.546 1.00 91.31 127 LYS A N 1
ATOM 1015 C CA . LYS A 1 127 ? -1.341 -9.965 11.409 1.00 91.31 127 LYS A CA 1
ATOM 1016 C C . LYS A 1 127 ? -1.005 -9.721 12.867 1.00 91.31 127 LYS A C 1
ATOM 1018 O O . LYS A 1 127 ? 0.170 -9.700 13.220 1.00 91.31 127 LYS A O 1
ATOM 1023 N N . LYS A 1 128 ? -2.034 -9.570 13.690 1.00 86.69 128 LYS A N 1
ATOM 1024 C CA . LYS A 1 128 ? -1.963 -9.550 15.148 1.00 86.69 128 LYS A CA 1
ATOM 1025 C C . LYS A 1 128 ? -2.747 -10.746 15.659 1.00 86.69 128 LYS A C 1
ATOM 1027 O O . LYS A 1 128 ? -3.922 -10.865 15.322 1.00 86.69 128 LYS A O 1
ATOM 1032 N N . ASP A 1 129 ? -2.105 -11.624 16.424 1.00 86.88 129 ASP A N 1
ATOM 1033 C CA . ASP A 1 129 ? -2.758 -12.823 16.970 1.00 86.88 129 ASP A CA 1
ATOM 1034 C C . ASP A 1 129 ? -3.453 -13.636 15.852 1.00 86.88 129 ASP A C 1
ATOM 1036 O O . ASP A 1 129 ? -4.631 -13.981 15.926 1.00 86.88 129 ASP A O 1
ATOM 1040 N N . ASP A 1 130 ? -2.718 -13.829 14.749 1.00 87.56 130 ASP A N 1
ATOM 1041 C CA . ASP A 1 130 ? -3.133 -14.480 13.495 1.00 87.56 130 ASP A CA 1
ATOM 1042 C C . ASP A 1 130 ? -4.291 -13.830 12.714 1.00 87.56 130 ASP A C 1
ATOM 1044 O O . ASP A 1 130 ? -4.623 -14.276 11.609 1.00 87.56 130 ASP A O 1
ATOM 1048 N N . LYS A 1 131 ? -4.852 -12.721 13.201 1.00 90.62 131 LYS A N 1
ATOM 1049 C CA . LYS A 1 131 ? -5.872 -11.936 12.496 1.00 90.62 131 LYS A CA 1
ATOM 1050 C C . LYS A 1 131 ? -5.241 -10.814 11.689 1.00 90.62 131 LYS A C 1
ATOM 1052 O O . LYS A 1 131 ? -4.345 -10.127 12.170 1.00 90.62 131 LYS A O 1
ATOM 1057 N N . LEU A 1 132 ? -5.721 -10.599 10.463 1.00 92.75 132 LEU A N 1
ATOM 1058 C CA . LEU A 1 132 ? -5.286 -9.468 9.645 1.00 92.75 132 LEU A CA 1
ATOM 1059 C C . LEU A 1 132 ? -5.643 -8.158 10.357 1.00 92.75 132 LEU A C 1
ATOM 1061 O O . LEU A 1 132 ? -6.811 -7.886 10.614 1.00 92.75 132 LEU A O 1
ATOM 1065 N N . TRP A 1 133 ? -4.621 -7.366 10.658 1.00 91.06 133 TRP A N 1
ATOM 1066 C CA . TRP A 1 133 ? -4.743 -6.101 11.376 1.00 91.06 133 TRP A CA 1
ATOM 1067 C C . TRP A 1 133 ? -4.554 -4.908 10.441 1.00 91.06 133 TRP A C 1
ATOM 1069 O O . TRP A 1 133 ? -5.209 -3.874 10.574 1.00 91.06 133 TRP A O 1
ATOM 1079 N N . ARG A 1 134 ? -3.637 -5.046 9.483 1.00 92.25 134 ARG A N 1
ATOM 1080 C CA . ARG A 1 134 ? -3.233 -3.943 8.621 1.00 92.25 134 ARG A CA 1
ATOM 1081 C C . ARG A 1 134 ? -2.730 -4.453 7.283 1.00 92.25 134 ARG A C 1
ATOM 1083 O O . ARG A 1 134 ? -2.005 -5.445 7.238 1.00 92.25 134 ARG A O 1
ATOM 1090 N N . ILE A 1 135 ? -3.068 -3.743 6.218 1.00 96.44 135 ILE A N 1
ATOM 1091 C CA . ILE A 1 135 ? -2.371 -3.801 4.940 1.00 96.44 135 ILE A CA 1
ATOM 1092 C C . ILE A 1 135 ? -1.777 -2.418 4.713 1.00 96.44 135 ILE A C 1
ATOM 1094 O O . ILE A 1 135 ? -2.509 -1.433 4.725 1.00 96.44 135 ILE A O 1
ATOM 1098 N N . ASP A 1 136 ? -0.465 -2.344 4.530 1.00 95.69 136 ASP A N 1
ATOM 1099 C CA . ASP A 1 136 ? 0.218 -1.164 4.008 1.00 95.69 136 ASP A CA 1
ATOM 1100 C C . ASP A 1 136 ? 0.613 -1.382 2.555 1.00 95.69 136 ASP A C 1
ATOM 1102 O O . ASP A 1 136 ? 0.817 -2.518 2.126 1.00 95.69 136 ASP A O 1
ATOM 1106 N N . SER A 1 137 ? 0.745 -0.294 1.804 1.00 96.81 137 SER A N 1
ATOM 1107 C CA . SER A 1 137 ? 0.997 -0.362 0.370 1.00 96.81 137 SER A CA 1
ATOM 1108 C C . SER A 1 137 ? 1.908 0.754 -0.121 1.00 96.81 137 SER A C 1
ATOM 1110 O O . SER A 1 137 ? 1.770 1.903 0.291 1.00 96.81 137 SER A O 1
ATOM 1112 N N . LEU A 1 138 ? 2.767 0.422 -1.081 1.00 97.19 138 LEU A N 1
ATOM 1113 C CA . LEU A 1 138 ? 3.393 1.379 -1.985 1.00 97.19 138 LEU A CA 1
ATOM 1114 C C . LEU A 1 138 ? 2.888 1.121 -3.402 1.00 97.19 138 LEU A C 1
ATOM 1116 O O . LEU A 1 138 ? 2.876 -0.023 -3.857 1.00 97.19 138 LEU A O 1
ATOM 1120 N N . ASN A 1 139 ? 2.500 2.181 -4.104 1.00 97.00 139 ASN A N 1
ATOM 1121 C CA . ASN A 1 139 ? 1.982 2.111 -5.466 1.00 97.00 139 ASN A CA 1
ATOM 1122 C C . ASN A 1 139 ? 2.936 2.821 -6.403 1.00 97.00 139 ASN A C 1
ATOM 1124 O O . ASN A 1 139 ? 3.276 3.971 -6.154 1.00 97.00 139 ASN A O 1
ATOM 1128 N N . PHE A 1 140 ? 3.349 2.159 -7.474 1.00 95.88 140 PHE A N 1
ATOM 1129 C CA . PHE A 1 140 ? 4.372 2.673 -8.370 1.00 95.88 140 PHE A CA 1
ATOM 1130 C C . PHE A 1 140 ? 3.850 2.818 -9.793 1.00 95.88 140 PHE A C 1
ATOM 1132 O O . PHE A 1 140 ? 3.149 1.938 -10.303 1.00 95.88 140 PHE A O 1
ATOM 1139 N N . ASN A 1 141 ? 4.276 3.886 -10.462 1.00 93.31 141 ASN A N 1
ATOM 1140 C CA . ASN A 1 141 ? 4.308 3.942 -11.914 1.00 93.31 141 ASN A CA 1
ATOM 1141 C C . ASN A 1 141 ? 5.454 3.063 -12.426 1.00 93.31 141 ASN A C 1
ATOM 1143 O O . ASN A 1 141 ? 6.593 3.165 -11.973 1.00 93.31 141 ASN A O 1
ATOM 1147 N N . PHE A 1 142 ? 5.142 2.193 -13.376 1.00 87.62 142 PHE A N 1
ATOM 1148 C CA . PHE A 1 142 ? 6.070 1.200 -13.880 1.00 87.62 142 PHE A CA 1
ATOM 1149 C C . PHE A 1 142 ? 7.190 1.798 -14.725 1.00 87.62 142 PHE A C 1
ATOM 1151 O O . PHE A 1 142 ? 8.305 1.303 -14.678 1.00 87.62 142 PHE A O 1
ATOM 1158 N N . GLU A 1 143 ? 6.896 2.827 -15.513 1.00 87.75 143 GLU A N 1
ATOM 1159 C CA . GLU A 1 143 ? 7.855 3.416 -16.449 1.00 87.75 143 GLU A CA 1
ATOM 1160 C C . GLU A 1 143 ? 8.821 4.361 -15.736 1.00 87.75 143 GLU A C 1
ATOM 1162 O O . GLU A 1 143 ? 10.003 4.394 -16.060 1.00 87.75 143 GLU A O 1
ATOM 1167 N N . SER A 1 144 ? 8.332 5.110 -14.744 1.00 90.94 144 SER A N 1
ATOM 1168 C CA . SER A 1 144 ? 9.142 6.106 -14.034 1.00 90.94 144 SER A CA 1
ATOM 1169 C C . SER A 1 144 ? 9.690 5.636 -12.687 1.00 90.94 144 SER A C 1
ATOM 1171 O O . SER A 1 144 ? 10.609 6.256 -12.157 1.00 90.94 144 SER A O 1
ATOM 1173 N N . GLY A 1 145 ? 9.118 4.589 -12.081 1.00 91.25 145 GLY A N 1
ATOM 1174 C CA . GLY A 1 145 ? 9.462 4.174 -10.714 1.00 91.25 145 GLY A CA 1
ATOM 1175 C C . GLY A 1 145 ? 9.014 5.187 -9.653 1.00 91.25 145 GLY A C 1
ATOM 1176 O O . GLY A 1 145 ? 9.449 5.144 -8.494 1.00 91.25 145 GLY A O 1
ATOM 1177 N N . ASN A 1 146 ? 8.154 6.136 -10.032 1.00 94.50 146 ASN A N 1
ATOM 1178 C CA . ASN A 1 146 ? 7.575 7.099 -9.109 1.00 94.50 146 ASN A CA 1
ATOM 1179 C C . ASN A 1 146 ? 6.473 6.473 -8.268 1.00 94.50 146 ASN A C 1
ATOM 1181 O O . ASN A 1 146 ? 5.749 5.603 -8.747 1.00 94.50 146 ASN A O 1
ATOM 1185 N N . LEU A 1 147 ? 6.380 6.913 -7.010 1.00 95.25 147 LEU A N 1
ATOM 1186 C CA . LEU A 1 147 ? 5.232 6.573 -6.183 1.00 95.25 147 LEU A CA 1
ATOM 1187 C C . LEU A 1 147 ? 4.033 7.340 -6.725 1.00 95.25 147 LEU A C 1
ATOM 1189 O O . LEU A 1 147 ? 4.185 8.498 -7.105 1.00 95.25 147 LEU A O 1
ATOM 1193 N N . LEU A 1 148 ? 2.888 6.677 -6.779 1.00 93.31 148 LEU A N 1
ATOM 1194 C CA . LEU A 1 148 ? 1.633 7.311 -7.139 1.00 93.31 148 LEU A CA 1
ATOM 1195 C C . LEU A 1 148 ? 1.096 8.068 -5.936 1.00 93.31 148 LEU A C 1
ATOM 1197 O O . LEU A 1 148 ? 1.024 7.527 -4.827 1.00 93.31 148 LEU A O 1
ATOM 1201 N N . GLU A 1 149 ? 0.689 9.299 -6.184 1.00 89.19 149 GLU A N 1
ATOM 1202 C CA . GLU A 1 149 ? -0.098 10.083 -5.254 1.00 89.19 149 GLU A CA 1
ATOM 1203 C C . GLU A 1 149 ? -1.580 9.719 -5.393 1.00 89.19 149 GLU A C 1
ATOM 1205 O O . GLU A 1 149 ? -2.021 9.085 -6.353 1.00 89.19 149 GLU A O 1
ATOM 1210 N N . VAL A 1 150 ? -2.382 10.103 -4.402 1.00 86.94 150 VAL A N 1
ATOM 1211 C CA . VAL A 1 150 ? -3.827 9.823 -4.405 1.00 86.94 150 VAL A CA 1
ATOM 1212 C C . VAL A 1 150 ? -4.509 10.471 -5.616 1.00 86.94 150 VAL A C 1
ATOM 1214 O O . VAL A 1 150 ? -5.411 9.876 -6.212 1.00 86.94 150 VAL A O 1
ATOM 1217 N N . ASP A 1 151 ? -4.021 11.644 -6.018 1.00 85.75 151 ASP A N 1
ATOM 1218 C CA . ASP A 1 151 ? -4.510 12.397 -7.172 1.00 85.75 151 ASP A CA 1
ATOM 1219 C C . ASP A 1 151 ? -4.136 11.745 -8.517 1.00 85.75 151 ASP A C 1
ATOM 1221 O O . ASP A 1 151 ? -4.775 12.036 -9.523 1.00 85.75 151 ASP A O 1
ATOM 1225 N N . ASP A 1 152 ? -3.182 10.804 -8.549 1.00 87.25 152 ASP A N 1
ATOM 1226 C CA . ASP A 1 152 ? -2.896 9.987 -9.740 1.00 87.25 152 ASP A CA 1
ATOM 1227 C C . ASP A 1 152 ? -3.908 8.839 -9.921 1.00 87.25 152 ASP A C 1
ATOM 1229 O O . ASP A 1 152 ? -3.961 8.199 -10.977 1.00 87.25 152 ASP A O 1
ATOM 1233 N N . ILE A 1 153 ? -4.694 8.536 -8.881 1.00 88.44 153 ILE A N 1
ATOM 1234 C CA . ILE A 1 153 ? -5.597 7.379 -8.828 1.00 88.44 153 ILE A CA 1
ATOM 1235 C C . ILE A 1 153 ? -7.054 7.823 -8.964 1.00 88.44 153 ILE A C 1
ATOM 1237 O O . ILE A 1 153 ? -7.804 7.249 -9.761 1.00 88.44 153 ILE A O 1
ATOM 1241 N N . PHE A 1 154 ? -7.472 8.829 -8.192 1.00 86.88 154 PHE A N 1
ATOM 1242 C CA . PHE A 1 154 ? -8.864 9.266 -8.141 1.00 86.88 154 PHE A CA 1
ATOM 1243 C C . PHE A 1 154 ? -9.167 10.381 -9.137 1.00 86.88 154 PHE A C 1
ATOM 1245 O O . PHE A 1 154 ? -8.494 11.403 -9.210 1.00 86.88 154 PHE A O 1
ATOM 1252 N N . ASN A 1 155 ? -10.262 10.215 -9.871 1.00 78.12 155 ASN A N 1
ATOM 1253 C CA . ASN A 1 155 ? -10.861 11.286 -10.646 1.00 78.12 155 ASN A CA 1
ATOM 1254 C C . ASN A 1 155 ? -11.714 12.107 -9.684 1.00 78.12 155 ASN A C 1
ATOM 1256 O O . ASN A 1 155 ? -12.814 11.688 -9.326 1.00 78.12 155 ASN A O 1
ATOM 1260 N N . LEU A 1 156 ? -11.177 13.233 -9.217 1.00 67.88 156 LEU A N 1
ATOM 1261 C CA . LEU A 1 156 ? -11.816 14.119 -8.243 1.00 67.88 156 LEU A CA 1
ATOM 1262 C C . LEU A 1 156 ? -13.197 14.579 -8.731 1.00 67.88 156 LEU A C 1
ATOM 1264 O O . LEU A 1 156 ? -13.338 15.603 -9.398 1.00 67.88 156 LEU A O 1
ATOM 1268 N N . LEU A 1 157 ? -14.237 13.822 -8.385 1.00 55.47 157 LEU A N 1
ATOM 1269 C CA . LEU A 1 157 ? -15.612 14.108 -8.765 1.00 55.47 157 LEU A CA 1
ATOM 1270 C C . LEU A 1 157 ? -16.524 14.031 -7.538 1.00 55.47 157 LEU A C 1
ATOM 1272 O O . LEU A 1 157 ? -17.185 13.031 -7.265 1.00 55.47 157 LEU A O 1
ATOM 1276 N N . SER A 1 158 ? -16.641 15.188 -6.882 1.00 58.03 158 SER A N 1
ATOM 1277 C CA . SER A 1 158 ? -17.765 15.626 -6.041 1.00 58.03 158 SER A CA 1
ATOM 1278 C C . SER A 1 158 ? -17.944 14.986 -4.654 1.00 58.03 158 SER A C 1
ATOM 1280 O O . SER A 1 158 ? -17.534 13.861 -4.379 1.00 58.03 158 SER A O 1
ATOM 1282 N N . ASN A 1 159 ? -18.668 15.706 -3.786 1.00 65.88 159 ASN A N 1
ATOM 1283 C CA . ASN A 1 159 ? -19.131 15.250 -2.465 1.00 65.88 159 ASN A CA 1
ATOM 1284 C C . ASN A 1 159 ? -19.842 13.881 -2.499 1.00 65.88 159 ASN A C 1
ATOM 1286 O O . ASN A 1 159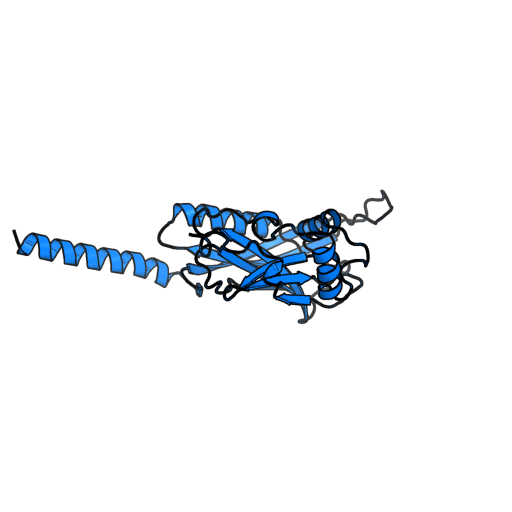 ? -19.878 13.180 -1.489 1.00 65.88 159 ASN A O 1
ATOM 1290 N N . HIS A 1 160 ? -20.386 13.486 -3.655 1.00 75.88 160 HIS A N 1
ATOM 1291 C CA . HIS A 1 160 ? -21.004 12.179 -3.857 1.00 75.88 160 HIS A CA 1
ATOM 1292 C C . HIS A 1 160 ? -20.006 11.025 -3.668 1.00 75.88 160 HIS A C 1
ATOM 1294 O O . HIS A 1 160 ? -20.344 10.030 -3.031 1.00 75.88 160 HIS A O 1
ATOM 1300 N N . MET A 1 161 ? -18.763 11.167 -4.147 1.00 85.06 161 MET A N 1
ATOM 1301 C CA . MET A 1 161 ? -17.719 10.155 -3.946 1.00 85.06 161 MET A CA 1
ATOM 1302 C C . MET A 1 161 ? -17.450 9.925 -2.460 1.00 85.06 161 MET A C 1
ATOM 1304 O O . MET A 1 161 ? -17.366 8.782 -2.021 1.00 85.06 161 MET A O 1
ATOM 1308 N N . MET A 1 162 ? -17.379 10.996 -1.667 1.00 89.94 162 MET A N 1
ATOM 1309 C CA . MET A 1 162 ? -17.132 10.873 -0.231 1.00 89.94 162 MET A CA 1
ATOM 1310 C C . MET A 1 162 ? -18.276 10.181 0.505 1.00 89.94 162 MET A C 1
ATOM 1312 O O . MET A 1 162 ? -18.018 9.340 1.363 1.00 89.94 162 MET A O 1
ATOM 1316 N N . GLY A 1 163 ? -19.528 10.465 0.133 1.00 90.19 163 GLY A N 1
ATOM 1317 C CA . GLY A 1 163 ? -20.685 9.753 0.677 1.00 90.19 163 GLY A CA 1
ATOM 1318 C C . GLY A 1 163 ? -20.606 8.241 0.445 1.00 90.19 163 GLY A C 1
ATOM 1319 O O . GLY A 1 163 ? -20.888 7.461 1.353 1.00 90.19 163 GLY A O 1
ATOM 1320 N N . GLU A 1 164 ? -20.162 7.818 -0.737 1.00 90.88 164 GLU A N 1
ATOM 1321 C CA . GLU A 1 164 ? -19.953 6.402 -1.051 1.00 90.88 164 GLU A CA 1
ATOM 1322 C C . GLU A 1 164 ? -18.713 5.812 -0.363 1.00 90.88 164 GLU A C 1
ATOM 1324 O O . GLU A 1 164 ? -18.786 4.701 0.154 1.00 90.88 164 GLU A O 1
ATOM 1329 N N . MET A 1 165 ? -17.601 6.549 -0.263 1.00 91.94 165 MET A N 1
ATOM 1330 C CA . MET A 1 165 ? -16.416 6.102 0.489 1.00 91.94 165 MET A CA 1
ATOM 1331 C C . MET A 1 165 ? -16.738 5.863 1.962 1.00 91.94 165 MET A C 1
ATOM 1333 O O . MET A 1 165 ? -16.309 4.867 2.539 1.00 91.94 165 MET A O 1
ATOM 1337 N N . VAL A 1 166 ? -17.551 6.733 2.565 1.00 94.56 166 VAL A N 1
ATOM 1338 C CA . VAL A 1 166 ? -18.056 6.544 3.929 1.00 94.56 166 VAL A CA 1
ATOM 1339 C C . VAL A 1 166 ? -18.854 5.244 4.037 1.00 94.56 166 VAL A C 1
ATOM 1341 O O . VAL A 1 166 ? -18.642 4.492 4.989 1.00 94.56 166 VAL A O 1
ATOM 1344 N N . LYS A 1 167 ? -19.723 4.933 3.065 1.00 94.00 167 LYS A N 1
ATOM 1345 C CA . LYS A 1 167 ? -20.468 3.662 3.044 1.00 94.00 167 LYS A CA 1
ATOM 1346 C C . LYS A 1 167 ? -19.530 2.458 2.919 1.00 94.00 167 LYS A C 1
ATOM 1348 O O . LYS A 1 167 ? -19.651 1.525 3.709 1.00 94.00 167 LYS A O 1
ATOM 1353 N N . LEU A 1 168 ? -18.579 2.502 1.983 1.00 94.50 168 LEU A N 1
ATOM 1354 C CA . LEU A 1 168 ? -17.586 1.440 1.766 1.00 94.50 168 LEU A CA 1
ATOM 1355 C C . LEU A 1 168 ? -16.697 1.210 2.992 1.00 94.50 168 LEU A C 1
ATOM 1357 O O . LEU A 1 168 ? -16.304 0.080 3.253 1.00 94.50 168 LEU A O 1
ATOM 1361 N N . SER A 1 169 ? -16.425 2.260 3.769 1.00 95.50 169 SER A N 1
ATOM 1362 C CA . SER A 1 169 ? -15.564 2.186 4.951 1.00 95.50 169 SER A CA 1
ATOM 1363 C C . SER A 1 169 ? -16.135 1.369 6.109 1.00 95.50 169 SER A C 1
ATOM 1365 O O . SER A 1 169 ? -15.424 1.152 7.082 1.00 95.50 169 SER A O 1
ATOM 1367 N N . ALA A 1 170 ? -17.416 0.983 6.067 1.00 94.69 170 ALA A N 1
ATOM 1368 C CA . ALA A 1 170 ? -18.089 0.233 7.132 1.00 94.69 170 ALA A CA 1
ATOM 1369 C C . ALA A 1 170 ? -17.888 0.826 8.548 1.00 94.69 170 ALA A C 1
ATOM 1371 O O . ALA A 1 170 ? -17.765 0.102 9.533 1.00 94.69 170 ALA A O 1
ATOM 1372 N N . GLY A 1 171 ? -17.857 2.160 8.654 1.00 93.94 171 GLY A N 1
ATOM 1373 C CA . GLY A 1 171 ? -17.699 2.883 9.922 1.00 93.94 171 GLY A CA 1
ATOM 1374 C C . GLY A 1 171 ? -16.271 3.332 10.246 1.00 93.94 171 GLY A C 1
ATOM 1375 O O . GLY A 1 171 ? -16.093 4.068 11.215 1.00 93.94 171 GLY A O 1
ATOM 1376 N N . HIS A 1 172 ? -15.270 2.974 9.431 1.00 94.88 172 HIS A N 1
ATOM 1377 C CA . HIS A 1 172 ? -13.900 3.483 9.587 1.00 94.88 172 HIS A CA 1
ATOM 1378 C C . HIS A 1 172 ? -13.785 4.983 9.273 1.00 94.88 172 HIS A C 1
ATOM 1380 O O . HIS A 1 172 ? -12.886 5.655 9.785 1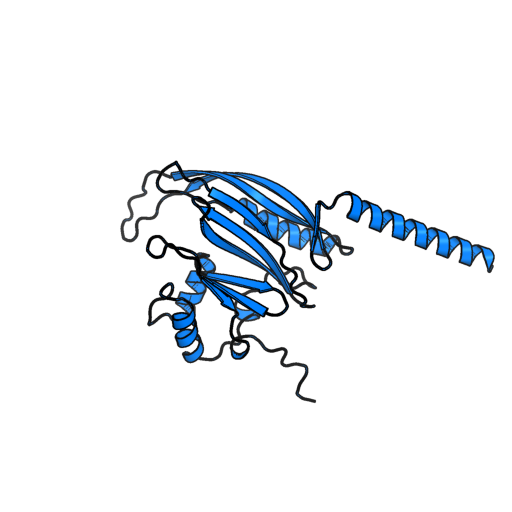.00 94.88 172 HIS A O 1
ATOM 1386 N N . LEU A 1 173 ? -14.706 5.528 8.470 1.00 94.31 173 LEU A N 1
ATOM 1387 C CA . LEU A 1 173 ? -14.830 6.962 8.227 1.00 94.31 173 LEU A CA 1
ATOM 1388 C C . LEU A 1 173 ? -16.085 7.533 8.916 1.00 94.31 173 LEU A C 1
ATOM 1390 O O . LEU A 1 173 ? -17.180 6.982 8.760 1.00 94.31 173 LEU A O 1
ATOM 1394 N N . PRO A 1 174 ? -15.975 8.669 9.635 1.00 93.19 174 PRO A N 1
ATOM 1395 C CA . PRO A 1 174 ? -17.132 9.427 10.111 1.00 93.19 174 PRO A CA 1
ATOM 1396 C C . PRO A 1 174 ? -18.115 9.801 8.988 1.00 93.19 174 PRO A C 1
ATOM 1398 O O . PRO A 1 174 ? -17.718 10.050 7.850 1.00 93.19 174 PRO A O 1
ATOM 1401 N N . LYS A 1 175 ? -19.410 9.928 9.308 1.00 92.88 175 LYS A N 1
ATOM 1402 C CA . LYS A 1 175 ? -20.469 10.199 8.310 1.00 92.88 175 LYS A CA 1
ATOM 1403 C C . LYS A 1 175 ? -20.278 11.484 7.496 1.00 92.88 175 LYS A C 1
ATOM 1405 O O . LYS A 1 175 ? -20.754 11.566 6.372 1.00 92.88 175 LYS A O 1
ATOM 1410 N N . ASN A 1 176 ? -19.621 12.483 8.072 1.00 91.88 176 ASN A N 1
ATOM 1411 C CA . ASN A 1 176 ? -19.369 13.794 7.477 1.00 91.88 176 ASN A CA 1
ATOM 1412 C C . ASN A 1 176 ? -17.924 13.949 6.967 1.00 91.88 176 ASN A C 1
ATOM 1414 O O . ASN A 1 176 ? -17.457 15.077 6.822 1.00 91.88 176 ASN A O 1
ATOM 1418 N N . THR A 1 177 ? -17.220 12.835 6.728 1.00 91.88 177 THR A N 1
ATOM 1419 C CA . THR A 1 177 ? -15.836 12.850 6.234 1.00 91.88 177 THR A CA 1
ATOM 1420 C C . THR A 1 177 ? -15.744 13.574 4.895 1.00 91.88 177 THR A C 1
ATOM 1422 O O . THR A 1 177 ? -16.418 13.201 3.935 1.00 91.88 177 THR A O 1
ATOM 1425 N N . ASN A 1 178 ? -14.888 14.592 4.825 1.00 91.00 178 ASN A N 1
ATOM 1426 C CA . ASN A 1 178 ? -14.552 15.281 3.580 1.00 91.00 178 ASN A CA 1
ATOM 1427 C C . ASN A 1 178 ? -13.250 14.736 2.953 1.00 91.00 178 ASN A C 1
ATOM 1429 O O . ASN A 1 178 ? -12.593 13.858 3.512 1.00 91.00 178 ASN A O 1
ATOM 1433 N N . TRP A 1 179 ? -12.879 15.256 1.779 1.00 88.81 179 TRP A N 1
ATOM 1434 C CA . TRP A 1 179 ? -11.687 14.811 1.047 1.00 88.81 179 TRP A CA 1
ATOM 1435 C C . TRP A 1 179 ? -10.385 15.015 1.831 1.00 88.81 179 TRP A C 1
ATOM 1437 O O . TRP A 1 179 ? -9.575 14.102 1.922 1.00 88.81 179 TRP A O 1
ATOM 1447 N N . GLU A 1 180 ? -10.201 16.174 2.462 1.00 89.94 180 GLU A N 1
ATOM 1448 C CA . GLU A 1 180 ? -8.998 16.476 3.249 1.00 89.94 180 GLU A CA 1
ATOM 1449 C C . GLU A 1 180 ? -8.837 15.511 4.433 1.00 89.94 180 GLU A C 1
ATOM 1451 O O . GLU A 1 180 ? -7.759 14.974 4.679 1.00 89.94 180 GLU A O 1
ATOM 1456 N N . GLN A 1 181 ? -9.935 15.214 5.129 1.00 92.06 181 GLN A N 1
ATOM 1457 C CA . GLN A 1 181 ? -9.958 14.233 6.211 1.00 92.06 181 GLN A CA 1
ATOM 1458 C C . GLN A 1 181 ? -9.664 12.817 5.706 1.00 92.06 181 GLN A C 1
ATOM 1460 O O . GLN A 1 181 ? -9.004 12.044 6.398 1.00 92.06 181 GLN A O 1
ATOM 1465 N N . PHE A 1 182 ? -10.121 12.472 4.503 1.00 91.69 182 PHE A N 1
ATOM 1466 C CA . PHE A 1 182 ? -9.793 11.203 3.862 1.00 91.69 182 PHE A CA 1
ATOM 1467 C C . PHE A 1 182 ? -8.309 11.113 3.479 1.00 91.69 182 PHE A C 1
ATOM 1469 O O . PHE A 1 182 ? -7.661 10.114 3.790 1.00 91.69 182 PHE A O 1
ATOM 1476 N N . LEU A 1 183 ? -7.731 12.174 2.911 1.00 91.00 183 LEU A N 1
ATOM 1477 C CA . LEU A 1 183 ? -6.292 12.255 2.645 1.00 91.00 183 LEU A CA 1
ATOM 1478 C C . LEU A 1 183 ? -5.472 12.134 3.934 1.00 91.00 183 LEU A C 1
ATOM 1480 O O . LEU A 1 183 ? -4.474 11.415 3.962 1.00 91.00 183 LEU A O 1
ATOM 1484 N N . ALA A 1 184 ? -5.922 12.755 5.027 1.00 90.56 184 ALA A N 1
ATOM 1485 C CA . ALA A 1 184 ? -5.281 12.612 6.331 1.00 90.56 184 ALA A CA 1
ATOM 1486 C C . ALA A 1 184 ? -5.272 11.151 6.816 1.00 90.56 184 ALA A C 1
ATOM 1488 O O . ALA A 1 184 ? -4.295 10.715 7.423 1.00 90.56 184 ALA A O 1
ATOM 1489 N N . LYS A 1 185 ? -6.319 10.374 6.503 1.00 92.75 185 LYS A N 1
ATOM 1490 C CA . LYS A 1 185 ? -6.379 8.934 6.799 1.00 92.75 185 LYS A CA 1
ATOM 1491 C C . LYS A 1 185 ? -5.429 8.105 5.941 1.00 92.75 185 LYS A C 1
ATOM 1493 O O . LYS A 1 185 ? -4.881 7.118 6.429 1.00 92.75 185 LYS A O 1
ATOM 1498 N N . ILE A 1 186 ? -5.189 8.510 4.697 1.00 91.69 186 ILE A N 1
ATOM 1499 C CA . ILE A 1 186 ? -4.162 7.890 3.852 1.00 91.69 186 ILE A CA 1
ATOM 1500 C C . ILE A 1 186 ? -2.766 8.200 4.401 1.00 91.69 186 ILE A C 1
ATOM 1502 O O . ILE A 1 186 ? -1.959 7.288 4.582 1.00 91.69 186 ILE A O 1
ATOM 1506 N N . ALA A 1 187 ? -2.503 9.461 4.750 1.00 88.62 187 ALA A N 1
ATOM 1507 C CA . ALA A 1 187 ? -1.229 9.898 5.319 1.00 88.62 187 ALA A CA 1
ATOM 1508 C C . ALA A 1 187 ? -0.922 9.225 6.669 1.00 88.62 187 ALA A C 1
ATOM 1510 O O . ALA A 1 187 ? 0.219 8.847 6.931 1.00 88.62 187 ALA A O 1
ATOM 1511 N N . SER A 1 188 ? -1.939 9.012 7.513 1.00 87.88 188 SER A N 1
ATOM 1512 C CA . SER A 1 188 ? -1.795 8.260 8.766 1.00 87.88 188 SER A CA 1
ATOM 1513 C C . SER A 1 188 ? -1.740 6.743 8.568 1.00 87.88 188 SER A C 1
ATOM 1515 O O . SER A 1 188 ? -1.563 6.015 9.544 1.00 87.88 188 SER A O 1
ATOM 1517 N N . ARG A 1 189 ? -1.865 6.268 7.319 1.00 88.88 189 ARG A N 1
ATOM 1518 C CA . ARG A 1 189 ? -1.920 4.855 6.923 1.00 88.88 189 ARG A CA 1
ATOM 1519 C C . ARG A 1 189 ? -3.103 4.080 7.532 1.00 88.88 189 ARG A C 1
ATOM 1521 O O . ARG A 1 189 ? -3.071 2.849 7.589 1.00 88.88 189 ARG A O 1
ATOM 1528 N N . ASP A 1 190 ? -4.156 4.784 7.947 1.00 92.12 190 ASP A N 1
ATOM 1529 C CA . ASP A 1 190 ? -5.447 4.188 8.323 1.00 92.12 190 ASP A CA 1
ATOM 1530 C C . ASP A 1 190 ? -6.195 3.698 7.073 1.00 92.12 190 ASP A C 1
ATOM 1532 O O . ASP A 1 190 ? -6.963 2.740 7.135 1.00 92.12 190 ASP A O 1
ATOM 1536 N N . VAL A 1 191 ? -5.960 4.362 5.937 1.00 95.19 191 VAL A N 1
ATOM 1537 C CA . VAL A 1 191 ? -6.476 3.995 4.617 1.00 95.19 191 VAL A CA 1
ATOM 1538 C C . VAL A 1 191 ? -5.311 3.735 3.675 1.00 95.19 191 VAL A 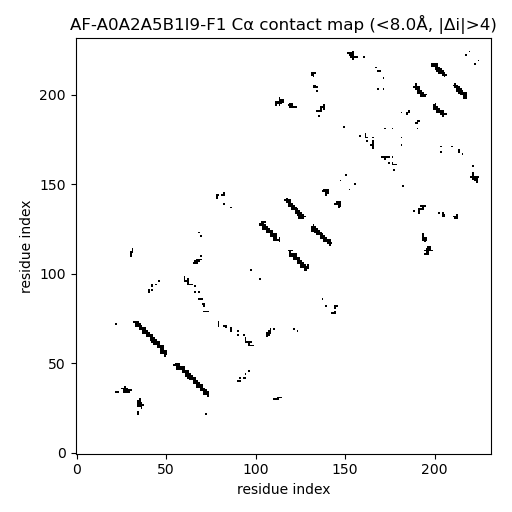C 1
ATOM 1540 O O . VAL A 1 191 ? -4.337 4.486 3.672 1.00 95.19 191 VAL A O 1
ATOM 1543 N N . GLN A 1 192 ? -5.391 2.675 2.879 1.00 96.31 192 GLN A N 1
ATOM 1544 C CA . GLN A 1 192 ? -4.366 2.280 1.913 1.00 96.31 192 GLN A CA 1
ATOM 1545 C C . GLN A 1 192 ? -5.013 1.910 0.578 1.00 96.31 192 GLN A C 1
ATOM 1547 O O . GLN A 1 192 ? -6.211 1.643 0.513 1.00 96.31 192 GLN A O 1
ATOM 1552 N N . LEU A 1 193 ? -4.235 1.941 -0.500 1.00 96.44 193 LEU A N 1
ATOM 1553 C CA . LEU A 1 193 ? -4.722 1.722 -1.862 1.00 96.44 193 LEU A CA 1
ATOM 1554 C C . LEU A 1 193 ? -3.792 0.739 -2.550 1.00 96.44 193 LEU A C 1
ATOM 1556 O O . LEU A 1 193 ? -2.581 0.854 -2.402 1.00 96.44 193 LEU A O 1
ATOM 1560 N N . TYR A 1 194 ? -4.317 -0.186 -3.338 1.00 97.38 194 TYR A N 1
ATOM 1561 C CA . TYR A 1 194 ? -3.453 -1.034 -4.151 1.00 97.38 194 TYR A CA 1
ATOM 1562 C C . TYR A 1 194 ? -4.110 -1.491 -5.441 1.00 97.38 194 TYR A C 1
ATOM 1564 O O . TYR A 1 194 ? -5.331 -1.501 -5.552 1.00 97.38 194 TYR A O 1
ATOM 1572 N N . ILE A 1 195 ? -3.298 -1.889 -6.421 1.00 95.81 195 ILE A N 1
ATOM 1573 C CA . ILE A 1 195 ? -3.774 -2.437 -7.686 1.00 95.81 195 ILE A CA 1
ATOM 1574 C C . ILE A 1 195 ? -3.488 -3.936 -7.783 1.00 95.81 195 ILE A C 1
ATOM 1576 O O . ILE A 1 195 ? -2.359 -4.404 -7.621 1.00 95.81 195 ILE A O 1
ATOM 1580 N N . LYS A 1 196 ? -4.520 -4.706 -8.124 1.00 94.62 196 LYS A N 1
ATOM 1581 C CA . LYS A 1 196 ? -4.436 -6.143 -8.396 1.00 94.62 196 LYS A CA 1
ATOM 1582 C C . LYS A 1 196 ? -5.377 -6.477 -9.542 1.00 94.62 196 LYS A C 1
ATOM 1584 O O . LYS A 1 196 ? -6.502 -6.010 -9.576 1.00 94.62 196 LYS A O 1
ATOM 1589 N N . ASN A 1 197 ? -4.927 -7.279 -10.506 1.00 92.38 197 ASN A N 1
ATOM 1590 C CA . ASN A 1 197 ? -5.759 -7.718 -11.634 1.00 92.38 197 ASN A CA 1
ATOM 1591 C C . ASN A 1 197 ? -6.506 -6.590 -12.394 1.00 92.38 197 ASN A C 1
ATOM 1593 O O . ASN A 1 197 ? -7.596 -6.817 -12.902 1.00 92.38 197 ASN A O 1
ATOM 1597 N N . ARG A 1 198 ? -5.878 -5.418 -12.557 1.00 90.62 198 ARG A N 1
ATOM 1598 C CA . ARG A 1 198 ? -6.398 -4.173 -13.166 1.00 90.62 198 ARG A CA 1
ATOM 1599 C C . ARG A 1 198 ? -7.459 -3.450 -12.345 1.00 90.62 198 ARG A C 1
ATOM 1601 O O . ARG A 1 198 ? -8.027 -2.477 -12.824 1.00 90.62 198 ARG A O 1
ATOM 1608 N N . GLU A 1 199 ? -7.686 -3.887 -11.120 1.00 94.00 199 GLU A N 1
ATOM 1609 C CA . GLU A 1 199 ? -8.664 -3.311 -10.217 1.00 94.00 199 GLU A CA 1
ATOM 1610 C C . GLU A 1 199 ? -7.926 -2.588 -9.099 1.00 94.00 199 GLU A C 1
ATOM 1612 O O . GLU A 1 199 ? -6.977 -3.119 -8.514 1.00 94.00 199 GLU A O 1
ATOM 1617 N N . TRP A 1 200 ? -8.348 -1.356 -8.832 1.00 95.38 200 TRP A N 1
ATOM 1618 C CA . TRP A 1 200 ? -7.917 -0.639 -7.647 1.00 95.38 200 TRP A CA 1
ATOM 1619 C C . TRP A 1 200 ? -8.756 -1.082 -6.458 1.00 95.38 200 TRP A C 1
ATOM 1621 O O . TRP A 1 200 ? -9.977 -1.199 -6.549 1.00 95.38 200 TRP A O 1
ATOM 1631 N N . HIS A 1 201 ? -8.082 -1.318 -5.349 1.00 97.25 201 HIS A N 1
ATOM 1632 C CA . HIS A 1 201 ? -8.644 -1.677 -4.064 1.00 97.25 201 HIS A CA 1
ATOM 1633 C C . HIS A 1 201 ? -8.342 -0.574 -3.063 1.00 97.25 201 HIS A C 1
ATOM 1635 O O . HIS A 1 201 ? -7.293 0.071 -3.129 1.00 97.25 201 HIS A O 1
ATOM 1641 N N . ILE A 1 202 ? -9.267 -0.383 -2.132 1.00 97.25 202 ILE A N 1
ATOM 1642 C CA . ILE A 1 202 ? -9.095 0.463 -0.963 1.00 97.25 202 ILE A CA 1
ATOM 1643 C C . ILE A 1 202 ? -9.173 -0.407 0.282 1.00 97.25 202 ILE A C 1
ATOM 1645 O O . IL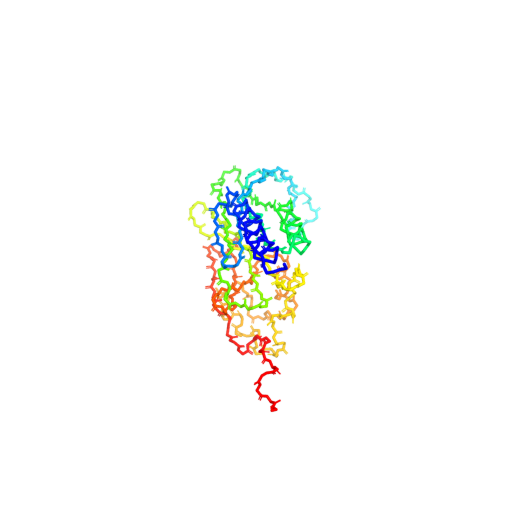E A 1 202 ? -10.058 -1.255 0.412 1.00 97.25 202 ILE A O 1
ATOM 1649 N N . VAL A 1 203 ? -8.230 -0.181 1.188 1.00 97.94 203 VAL A N 1
ATOM 1650 C CA . VAL A 1 203 ? -8.162 -0.851 2.476 1.00 97.94 203 VAL A CA 1
ATOM 1651 C C . VAL A 1 203 ? -8.410 0.157 3.582 1.00 97.94 203 VAL A C 1
ATOM 1653 O O . VAL A 1 203 ? -7.746 1.189 3.631 1.00 97.94 203 VAL A O 1
ATOM 1656 N N . PHE A 1 204 ? -9.320 -0.166 4.494 1.00 97.50 204 PHE A N 1
ATOM 1657 C CA . PHE A 1 204 ? -9.480 0.511 5.775 1.00 97.50 204 PHE A CA 1
ATOM 1658 C C . PHE A 1 204 ? -8.913 -0.400 6.861 1.00 97.50 204 PHE A C 1
ATOM 1660 O O . PHE A 1 204 ? -9.449 -1.478 7.123 1.00 97.50 204 PHE A O 1
ATOM 1667 N N . ASN A 1 205 ? -7.794 0.012 7.452 1.00 95.38 205 ASN A N 1
ATOM 1668 C CA . ASN A 1 205 ? -7.074 -0.774 8.447 1.00 95.38 205 ASN A CA 1
ATOM 1669 C C . ASN A 1 205 ? -7.816 -0.805 9.785 1.00 95.38 205 ASN A C 1
ATOM 1671 O O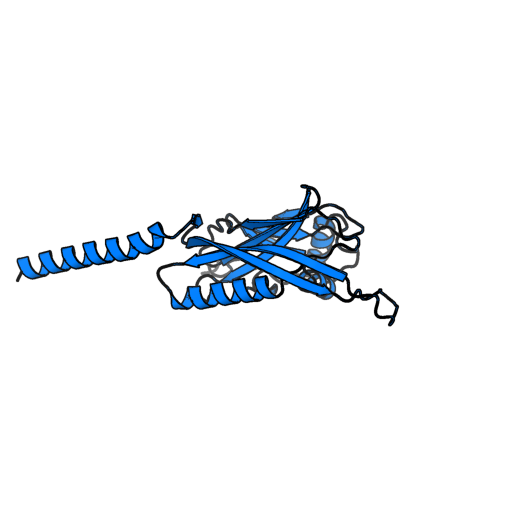 . ASN A 1 205 ? -8.567 0.119 10.118 1.00 95.38 205 ASN A O 1
ATOM 1675 N N . ALA A 1 206 ? -7.576 -1.862 10.565 1.00 91.12 206 ALA A N 1
ATOM 1676 C CA . ALA A 1 206 ? -8.155 -1.989 11.889 1.00 91.12 206 ALA A CA 1
ATOM 1677 C C . ALA A 1 206 ? -7.681 -0.844 12.797 1.00 91.12 206 ALA A C 1
ATOM 1679 O O . ALA A 1 206 ? -6.554 -0.349 12.706 1.00 91.12 206 ALA A O 1
ATOM 1680 N N . THR A 1 207 ? -8.566 -0.410 13.687 1.00 83.69 207 THR A N 1
ATOM 1681 C CA . THR A 1 207 ? -8.305 0.656 14.657 1.00 83.69 207 THR A CA 1
ATOM 1682 C C . THR A 1 207 ? -8.611 0.158 16.062 1.00 83.69 207 THR A C 1
ATOM 1684 O O . THR A 1 207 ? -9.226 -0.888 16.243 1.00 83.69 207 THR A O 1
ATOM 1687 N N . ALA A 1 208 ? -8.256 0.939 17.085 1.00 78.25 208 ALA A N 1
ATOM 1688 C CA . ALA A 1 208 ? -8.589 0.601 18.471 1.00 78.25 208 ALA A CA 1
ATOM 1689 C C . ALA A 1 208 ? -10.099 0.381 18.714 1.00 78.25 208 ALA A C 1
ATOM 1691 O O . ALA A 1 208 ? -10.462 -0.310 19.659 1.00 78.25 208 ALA A O 1
ATOM 1692 N N . ASN A 1 209 ? -10.961 0.963 17.871 1.00 81.00 209 ASN A N 1
ATOM 1693 C CA . ASN A 1 209 ? -12.416 0.877 18.000 1.00 81.00 209 ASN A CA 1
ATOM 1694 C C . ASN A 1 209 ? -13.055 -0.113 17.012 1.00 81.00 209 ASN A C 1
ATOM 1696 O O . ASN A 1 209 ? -14.229 -0.439 17.166 1.00 81.00 209 ASN A O 1
ATOM 1700 N N . LEU A 1 210 ? -12.319 -0.553 15.987 1.00 85.94 210 LEU A N 1
ATOM 1701 C CA . LEU A 1 210 ? -12.807 -1.427 14.919 1.00 85.94 210 LEU A CA 1
ATOM 1702 C C . LEU A 1 210 ? -11.735 -2.476 14.615 1.00 85.94 210 LEU A C 1
ATOM 1704 O O . LEU A 1 210 ? -10.788 -2.202 13.882 1.00 85.94 210 LEU A O 1
ATOM 1708 N N . ASP A 1 211 ? -11.894 -3.669 15.188 1.00 86.69 211 ASP A N 1
ATOM 1709 C CA . ASP A 1 211 ? -10.971 -4.810 15.052 1.00 86.69 211 ASP A CA 1
ATOM 1710 C C . ASP A 1 211 ? -11.230 -5.608 13.759 1.00 86.69 211 ASP A C 1
ATOM 1712 O O . ASP A 1 211 ? -11.350 -6.833 13.760 1.00 86.69 211 ASP A O 1
ATOM 1716 N N . MET A 1 212 ? -11.413 -4.904 12.641 1.00 92.62 212 MET A N 1
ATOM 1717 C CA . MET A 1 212 ? -11.557 -5.521 11.325 1.00 92.62 212 MET A CA 1
ATOM 1718 C C . MET A 1 212 ? -10.864 -4.686 10.258 1.00 92.62 212 MET A C 1
ATOM 1720 O O . MET A 1 212 ? -10.837 -3.461 10.334 1.00 92.62 212 MET A O 1
ATOM 1724 N N . VAL A 1 213 ? -10.318 -5.366 9.254 1.00 96.38 213 VAL A N 1
ATOM 1725 C CA . VAL A 1 213 ? -9.810 -4.742 8.032 1.00 96.38 213 VAL A CA 1
ATOM 1726 C C . VAL A 1 213 ? -10.875 -4.863 6.953 1.00 96.38 213 VAL A C 1
ATOM 1728 O O . VAL A 1 213 ? -11.390 -5.954 6.710 1.00 96.38 213 VAL A O 1
ATOM 1731 N N . ILE A 1 214 ? -11.179 -3.752 6.288 1.00 97.81 214 ILE A N 1
ATOM 1732 C CA . ILE A 1 214 ? -12.068 -3.726 5.124 1.00 97.81 214 ILE A CA 1
ATOM 1733 C C . ILE A 1 214 ? -11.206 -3.585 3.877 1.00 97.81 214 ILE A C 1
ATOM 1735 O O . ILE A 1 214 ? -10.569 -2.555 3.711 1.00 97.81 214 ILE A O 1
ATOM 1739 N N . ASP A 1 215 ? -11.193 -4.592 3.007 1.00 97.50 215 ASP A N 1
ATOM 1740 C CA . ASP A 1 215 ? -10.523 -4.569 1.700 1.00 97.50 215 ASP A CA 1
ATOM 1741 C C . ASP A 1 215 ? -11.582 -4.735 0.610 1.00 97.50 215 ASP A C 1
ATOM 1743 O O . ASP A 1 215 ? -12.230 -5.781 0.512 1.00 97.50 215 ASP A O 1
ATOM 1747 N N . VAL A 1 216 ? -11.805 -3.678 -0.170 1.00 96.81 216 VAL A N 1
ATOM 1748 C CA . VAL A 1 216 ? -12.866 -3.640 -1.179 1.00 96.81 216 VAL A CA 1
ATOM 1749 C C . VAL A 1 216 ? -12.376 -3.023 -2.482 1.00 96.81 216 VAL A C 1
ATOM 1751 O O . VAL A 1 216 ? -11.570 -2.092 -2.497 1.00 96.81 216 VAL A O 1
ATOM 1754 N N . LYS A 1 217 ? -12.912 -3.521 -3.601 1.00 95.62 217 LYS A N 1
ATOM 1755 C CA . LYS A 1 217 ? -12.695 -2.929 -4.925 1.00 95.62 217 LYS A CA 1
ATOM 1756 C C . LYS A 1 217 ? -13.263 -1.506 -4.954 1.00 95.62 217 LYS A C 1
ATOM 1758 O O . LYS A 1 217 ? -14.408 -1.279 -4.562 1.00 95.62 217 LYS A O 1
ATOM 1763 N N . ILE A 1 218 ? -12.484 -0.567 -5.482 1.00 92.69 218 ILE A N 1
ATOM 1764 C CA . ILE A 1 218 ? -12.917 0.805 -5.743 1.00 92.69 218 ILE A CA 1
ATOM 1765 C C . ILE A 1 218 ? -13.791 0.814 -7.003 1.00 92.69 218 ILE A C 1
ATOM 1767 O O . ILE A 1 218 ? -13.360 0.316 -8.049 1.00 92.69 218 ILE A O 1
ATOM 1771 N N . PRO A 1 219 ? -15.003 1.391 -6.946 1.00 89.62 219 PRO A N 1
ATOM 1772 C CA . PRO A 1 219 ? -15.822 1.575 -8.133 1.00 89.62 219 PRO A CA 1
ATOM 1773 C C . PRO A 1 219 ? -15.101 2.375 -9.226 1.00 89.62 219 PRO A C 1
ATOM 1775 O O . PRO A 1 219 ? -14.553 3.446 -8.974 1.00 89.62 219 PRO A O 1
ATOM 1778 N N . GLU A 1 220 ? -15.135 1.873 -10.462 1.00 87.81 220 GLU A N 1
ATOM 1779 C CA . GLU A 1 220 ? -14.325 2.404 -11.571 1.00 87.81 220 GLU A CA 1
ATOM 1780 C C . GLU A 1 220 ? -14.627 3.868 -11.911 1.00 87.81 220 GLU A C 1
ATOM 1782 O O . GLU A 1 220 ? -13.739 4.600 -12.335 1.00 87.81 220 GLU A O 1
ATOM 1787 N N . TYR A 1 221 ? -15.853 4.332 -11.659 1.00 85.69 221 TYR A N 1
ATOM 1788 C CA . TYR A 1 221 ? -16.247 5.723 -11.887 1.00 85.69 221 TYR A CA 1
ATOM 1789 C C . TYR A 1 221 ? -15.608 6.725 -10.907 1.00 85.69 221 TYR A C 1
ATOM 1791 O O . TYR A 1 221 ? -15.706 7.929 -11.139 1.00 85.69 221 TYR A O 1
ATOM 1799 N N . PHE A 1 222 ? -14.945 6.260 -9.841 1.00 87.06 222 PHE A N 1
ATOM 1800 C CA . PHE A 1 222 ? -14.109 7.100 -8.972 1.00 87.06 222 PHE A CA 1
ATOM 1801 C C . PHE A 1 222 ? -12.675 7.238 -9.461 1.00 87.06 222 PHE A C 1
ATOM 1803 O O . PHE A 1 222 ? -11.948 8.109 -8.990 1.00 87.06 222 PHE A O 1
ATOM 1810 N N . LEU A 1 223 ? -12.247 6.379 -10.376 1.00 87.56 223 LEU A N 1
ATOM 1811 C CA . LEU A 1 223 ? -10.866 6.320 -10.813 1.00 87.56 223 LEU A CA 1
ATOM 1812 C C . LEU A 1 223 ? -10.652 7.252 -11.999 1.00 87.56 223 LEU A C 1
ATOM 1814 O O . LEU A 1 223 ? -11.575 7.528 -12.778 1.00 87.56 223 LEU A O 1
ATOM 1818 N N . ILE A 1 224 ? -9.416 7.719 -12.166 1.00 80.81 224 ILE A N 1
ATOM 1819 C CA . ILE A 1 224 ? -8.991 8.335 -13.422 1.00 80.81 224 ILE A CA 1
ATOM 1820 C C . ILE A 1 224 ? -9.105 7.258 -14.496 1.00 80.81 224 ILE A C 1
ATOM 1822 O O . ILE A 1 224 ? -8.265 6.369 -14.624 1.00 80.81 224 ILE A O 1
ATOM 1826 N N . GLY A 1 225 ? -10.206 7.305 -15.247 1.00 64.06 225 GLY A N 1
ATOM 1827 C CA . GLY A 1 225 ? -10.376 6.460 -16.415 1.00 64.06 225 GLY A CA 1
ATOM 1828 C C . GLY A 1 225 ? -9.227 6.716 -17.383 1.00 64.06 225 GLY A C 1
ATOM 1829 O O . GLY A 1 225 ? -8.713 7.832 -17.470 1.00 64.06 225 GLY A O 1
ATOM 1830 N N . SER A 1 226 ? -8.854 5.697 -18.149 1.00 47.38 226 SER A N 1
ATOM 1831 C CA . SER A 1 226 ? -8.017 5.812 -19.343 1.00 47.38 226 SER A CA 1
ATOM 1832 C C . SER A 1 226 ? -8.711 6.686 -20.401 1.00 47.38 226 SER A C 1
ATOM 1834 O O . SER A 1 226 ? -9.111 6.211 -21.460 1.00 47.38 226 SER A O 1
ATOM 1836 N N . ARG A 1 227 ? -8.881 7.981 -20.117 1.00 42.75 227 ARG A N 1
ATOM 1837 C CA . ARG A 1 227 ? -9.563 9.002 -20.925 1.00 42.75 227 ARG A CA 1
ATOM 1838 C C . ARG A 1 227 ? -8.799 9.382 -22.201 1.00 42.75 227 ARG A C 1
ATOM 1840 O O . ARG A 1 227 ? -9.039 10.450 -22.744 1.00 42.75 227 ARG A O 1
ATOM 1847 N N . ASN A 1 228 ? -7.939 8.495 -22.702 1.00 39.03 228 ASN A N 1
ATOM 1848 C CA . ASN A 1 228 ? -7.219 8.667 -23.962 1.00 39.03 228 ASN A CA 1
ATOM 1849 C C . ASN A 1 228 ? -7.565 7.634 -25.046 1.00 39.03 228 ASN A C 1
ATOM 1851 O O . ASN A 1 228 ? -6.963 7.715 -26.106 1.00 39.03 228 ASN A O 1
ATOM 1855 N N . ASN A 1 229 ? -8.528 6.718 -24.852 1.00 37.28 229 ASN A N 1
ATOM 1856 C CA . ASN A 1 229 ? -8.855 5.721 -25.891 1.00 37.28 229 ASN A CA 1
ATOM 1857 C C . ASN A 1 229 ? -10.305 5.701 -26.414 1.00 37.28 229 ASN A C 1
ATOM 1859 O O . ASN A 1 229 ? -10.585 4.854 -27.247 1.00 37.28 229 ASN A O 1
ATOM 1863 N N . ASP A 1 230 ? -11.196 6.625 -26.027 1.00 33.91 230 ASP A N 1
ATOM 1864 C CA . ASP A 1 230 ? -12.596 6.617 -26.520 1.00 33.91 230 ASP A CA 1
ATOM 1865 C C . ASP A 1 230 ? -13.117 7.978 -27.025 1.00 33.91 230 ASP A C 1
ATOM 1867 O O . ASP A 1 230 ? -14.318 8.251 -26.983 1.00 33.91 230 ASP A O 1
ATOM 1871 N N . ARG A 1 231 ? -12.241 8.861 -27.525 1.00 30.81 231 ARG A N 1
ATOM 1872 C CA . ARG A 1 231 ? -12.662 10.045 -28.302 1.00 30.81 231 ARG A CA 1
ATOM 1873 C C . ARG A 1 231 ? -11.647 10.384 -29.394 1.00 30.81 231 ARG A C 1
ATOM 1875 O O . ARG A 1 231 ? -10.686 11.098 -29.120 1.00 30.81 231 ARG A O 1
ATOM 1882 N N . GLY A 1 232 ? -11.907 9.909 -30.612 1.00 33.62 232 GLY A N 1
ATOM 1883 C CA . GLY A 1 232 ? -11.179 10.267 -31.834 1.00 33.62 232 GLY A CA 1
ATOM 1884 C C . GLY A 1 232 ? -11.071 9.106 -32.797 1.00 33.62 232 GLY A C 1
ATOM 1885 O O . GLY A 1 232 ? -10.042 8.408 -32.713 1.00 33.62 232 GLY A O 1
#

Radius of gyration: 21.82 Å; Cα contacts (8 Å, |Δi|>4): 376; chains: 1; bounding box: 52×36×73 Å

Mean predicted aligned error: 10.75 Å

Foldseek 3Di:
DVVVVVVVVVVVVVVVVVVVVVLVVQAPDDAAQKRKHKDKDKDWDWAFDDDVPDPDTDGTFIFIDMAMFIQIDDPPPPLSVLLNVVRVVCRHPDTDTDPDPDWPKDKDKDWARQVDPFKTKIWIFIDTPNHTFAIAIFMAGPVRSDTDDPVQWFPPDDPVLVCVVCVLLVNLDDNPDDPVNVVVCVVVRQKHWGGHPNWIWIWRGADPVRRDIRIDTDDPNGTPPPVPPPDD

Secondary structure (DSSP, 8-state):
-HHHHHHHHHHHHHHHHHHHHHHHHT-SEEETTEEEEEEEEEEEEEE---BTTB---PPPEEEEEEEEEEEEE-S-HHHHHHHHHHHHHHHHT-----SSS---EEEEEE------SSEEEEEEEEEETTEEEEEEEEEEETTT-PBPPGGGTB---HHHHHHHHHHHTTTSS-TT--HHHHHHHHHTTSEEEEEETTEEEEEE--BTTB---EEEEPPGGGB---TTSS--

Sequence (232 aa):
MRESEMRMKKLFGILLICIFSSLVASADSISGRFFVKGKSLDFDRSFHPIKAGSYTKGKPTKCHGTIVYPELSHDDAGLFMTINRKIYDFVEIYGICNKDEQSNFSVSYDVPRSRSKNFFSVLWMTKKDDKLWRIDSLNFNFESGNLLEVDDIFNLLSNHMMGEMVKLSAGHLPKNTNWEQFLAKIASRDVQLYIKNREWHIVFNATANLDMVIDVKIPEYFLIGSRNNDRG

Solvent-accessible surface area (backbone atoms only — not comparable to full-atom values): 13362 Å² total; per-residue (Å²): 114,72,66,60,54,53,50,49,54,52,52,52,51,50,51,50,53,53,59,54,47,58,55,59,74,68,35,77,46,76,45,83,86,31,36,30,27,81,45,74,47,79,42,80,45,73,47,67,51,79,48,90,94,44,97,60,82,45,79,60,44,77,26,70,53,63,44,47,43,71,45,57,44,55,95,55,58,70,52,31,53,50,38,37,48,56,51,46,57,53,56,70,74,52,82,74,75,63,100,55,98,80,71,62,66,49,53,43,58,48,55,52,52,13,84,45,89,54,43,38,25,42,35,36,42,32,24,48,76,85,38,68,38,37,59,46,57,48,38,31,33,61,88,74,40,41,73,61,53,69,76,74,46,41,38,92,61,63,76,65,50,41,57,49,50,28,61,73,40,76,68,79,38,58,94,82,51,48,68,69,60,50,50,50,32,39,76,72,56,44,29,33,54,43,38,40,73,68,38,48,30,39,32,37,35,36,48,101,89,40,94,48,55,46,76,45,77,53,62,68,88,45,33,57,64,80,84,83,78,86,84,134

pLDDT: mean 80.07, std 18.08, range [30.81, 97.94]

Nearest PDB structures (foldseek):
  3rd6-assembly2_A  TM=3.373E-01  e=2.790E+00  Mesorhizobium loti
  5grs-assembly1_A  TM=3.160E-01  e=4.337E+00  Schizosaccharomyces pombe 972h-
  8y3v-assembly1_C  TM=2.229E-01  e=5.407E+00  Emesvirus zinderi